Protein AF-A0A0S7EJQ5-F1 (afdb_monomer_lite)

Radius of gyration: 26.75 Å; chains: 1; bounding box: 51×33×80 Å

pLDDT: mean 82.76, std 12.91, range [51.41, 96.94]

Sequence (185 aa):
MVLEPPRHGQLTRLHGERALGRFKLEELSREQIQYVHDGSAATEDGAVLQVNDGHSYRNVLLQVRIVQKPQDSPHLVSLPMTWVKEGGSVRLDKKYLQTDVKGVGSDDIVYTILASEGQPKYGEVVLVSMPADSPPEGWHPSLIDDQRFTPTASFTQQDVNDGTVWYRHFGSSYDSDSFRFQVRA

Secondary structure (DSSP, 8-state):
-EEE--SSEEEEETT--S--S---HHHHHTT-EEEEE-S-S-SEEEEEEEEE-SS-EEEEEEEEE-----TTS-EE---------TT-EEE--TTT--EE-TT--TTT-EEEE-TTT---SSEEEEEEPPPSS-PPTT----TT-GGGEEE-SEEEHHHHHHT-EEEEE---S-S-----EEEE-

Structure (mmCIF, N/CA/C/O backbone):
data_AF-A0A0S7EJQ5-F1
#
_entry.id   AF-A0A0S7EJQ5-F1
#
loop_
_atom_site.group_PDB
_atom_site.id
_atom_site.type_symbol
_atom_site.label_atom_id
_atom_site.label_alt_id
_atom_site.label_comp_id
_atom_site.label_asym_id
_atom_site.label_entity_id
_atom_site.label_seq_id
_atom_site.pdbx_PDB_ins_code
_atom_site.Cartn_x
_atom_site.Cartn_y
_atom_site.Cartn_z
_atom_site.occupancy
_atom_site.B_iso_or_equiv
_atom_site.auth_seq_id
_atom_site.auth_comp_id
_atom_site.auth_asym_id
_atom_site.auth_atom_id
_atom_site.pdbx_PDB_model_num
ATOM 1 N N . MET A 1 1 ? -14.905 0.903 35.858 1.00 93.06 1 MET A N 1
ATOM 2 C CA . MET A 1 1 ? -15.134 -0.517 35.499 1.00 93.06 1 MET A CA 1
ATOM 3 C C . MET A 1 1 ? -15.853 -0.573 34.167 1.00 93.06 1 MET A C 1
ATOM 5 O O . MET A 1 1 ? -16.510 0.401 33.826 1.00 93.06 1 MET A O 1
ATOM 9 N N . VAL A 1 2 ? -15.721 -1.667 33.430 1.00 95.19 2 VAL A N 1
ATOM 10 C CA . VAL A 1 2 ? -16.460 -1.910 32.188 1.00 95.19 2 VAL A CA 1
ATOM 11 C C . VAL A 1 2 ? -17.794 -2.553 32.565 1.00 95.19 2 VAL A C 1
ATOM 13 O O . VAL A 1 2 ? -17.791 -3.611 33.192 1.00 95.19 2 VAL A O 1
ATOM 16 N N . LEU A 1 3 ? -18.907 -1.883 32.265 1.00 95.69 3 LEU A N 1
ATOM 17 C CA . LEU A 1 3 ? -20.261 -2.414 32.465 1.00 95.69 3 LEU A CA 1
ATOM 18 C C . LEU A 1 3 ? -20.696 -3.247 31.262 1.00 95.69 3 LEU A C 1
ATOM 20 O O . LEU A 1 3 ? -21.162 -4.369 31.423 1.00 95.69 3 LEU A O 1
ATOM 24 N N . GLU A 1 4 ? -20.489 -2.697 30.067 1.00 96.50 4 GLU A N 1
ATOM 25 C CA . GLU A 1 4 ? -20.760 -3.365 28.799 1.00 96.50 4 GLU A CA 1
ATOM 26 C C . GLU A 1 4 ? -19.453 -3.396 28.001 1.00 96.50 4 GLU A C 1
ATOM 28 O O . GLU A 1 4 ? -18.891 -2.327 27.730 1.00 96.50 4 GLU A O 1
ATOM 33 N N . PRO A 1 5 ? -18.910 -4.589 27.699 1.00 95.69 5 PRO A N 1
ATOM 34 C CA . PRO A 1 5 ? -17.692 -4.707 26.910 1.00 95.69 5 PRO A CA 1
ATOM 35 C C . PRO A 1 5 ? -17.945 -4.343 25.437 1.00 95.69 5 PRO A C 1
ATOM 37 O O . PRO A 1 5 ? -19.092 -4.398 24.989 1.00 95.69 5 PRO A O 1
ATOM 40 N N . PRO A 1 6 ? -16.882 -4.019 24.676 1.00 96.38 6 PRO A N 1
ATOM 41 C CA . PRO A 1 6 ? -16.988 -3.870 23.230 1.00 96.38 6 PRO A CA 1
ATOM 42 C C . PRO A 1 6 ? -17.524 -5.136 22.552 1.00 96.38 6 PRO A C 1
ATOM 44 O O . PRO A 1 6 ? -17.310 -6.249 23.038 1.00 96.38 6 PRO A O 1
ATOM 47 N N . ARG A 1 7 ? -18.232 -4.963 21.431 1.00 96.12 7 ARG A N 1
ATOM 48 C CA . ARG A 1 7 ? -18.828 -6.067 20.657 1.00 96.12 7 ARG A CA 1
ATOM 49 C C . ARG A 1 7 ? -17.865 -6.647 19.630 1.00 96.12 7 ARG A C 1
ATOM 51 O O . ARG A 1 7 ? -17.999 -7.819 19.297 1.00 96.12 7 ARG A O 1
ATOM 58 N N . HIS A 1 8 ? -16.937 -5.830 19.140 1.00 94.88 8 HIS A N 1
ATOM 59 C CA . HIS A 1 8 ? -15.998 -6.155 18.066 1.00 94.88 8 HIS A CA 1
ATOM 60 C C . HIS A 1 8 ? -14.543 -6.079 18.545 1.00 94.88 8 HIS A C 1
ATOM 62 O O . HIS A 1 8 ? -13.620 -5.787 17.787 1.00 94.88 8 HIS A O 1
ATOM 68 N N . GLY A 1 9 ? -14.312 -6.291 19.839 1.00 93.69 9 GLY A N 1
ATOM 69 C CA . GLY A 1 9 ? -12.983 -6.219 20.419 1.00 93.69 9 GLY A CA 1
ATOM 70 C C . GLY A 1 9 ? -12.993 -6.313 21.934 1.00 93.69 9 GLY A C 1
ATOM 71 O O . GLY A 1 9 ? -13.998 -6.630 22.569 1.00 93.69 9 GLY A O 1
ATOM 72 N N . GLN A 1 10 ? -11.847 -6.020 22.532 1.00 95.25 10 GLN A N 1
ATOM 73 C CA . GLN A 1 10 ? -11.668 -6.071 23.976 1.00 95.25 10 GLN A CA 1
ATOM 74 C C . GLN A 1 10 ? -10.694 -5.002 24.460 1.00 95.25 10 GLN A C 1
ATOM 76 O O . GLN A 1 10 ? -9.734 -4.650 23.780 1.00 95.25 10 GLN A O 1
ATOM 81 N N . LEU A 1 11 ? -10.922 -4.513 25.678 1.00 95.12 11 LEU A N 1
ATOM 82 C CA . LEU A 1 11 ? -9.929 -3.721 26.396 1.00 95.12 11 LEU A CA 1
ATOM 83 C C . LEU A 1 11 ? -8.948 -4.667 27.086 1.00 95.12 11 LEU A C 1
ATOM 85 O O . LEU A 1 11 ? -9.377 -5.595 27.775 1.00 95.12 11 LEU A O 1
ATOM 89 N N . THR A 1 12 ? -7.651 -4.423 26.948 1.00 95.56 12 THR A N 1
ATOM 90 C CA . THR A 1 12 ? -6.595 -5.171 27.640 1.00 95.56 12 THR A CA 1
ATOM 91 C C . THR A 1 12 ? -5.572 -4.221 28.250 1.00 95.56 12 THR A C 1
ATOM 93 O O . THR A 1 12 ? -5.533 -3.032 27.937 1.00 95.56 12 THR A O 1
ATOM 96 N N . ARG A 1 13 ? -4.737 -4.732 29.160 1.00 93.50 13 ARG A N 1
ATOM 97 C CA . ARG A 1 13 ? -3.505 -4.022 29.527 1.00 93.50 13 ARG A CA 1
ATOM 98 C C . ARG A 1 13 ? -2.484 -4.180 28.407 1.00 93.50 13 ARG A C 1
ATOM 100 O O . ARG A 1 13 ? -2.503 -5.201 27.720 1.00 93.50 13 ARG A O 1
ATOM 107 N N . LEU A 1 14 ? -1.559 -3.231 28.278 1.00 86.12 14 LEU A N 1
ATOM 108 C CA . LEU A 1 14 ? -0.386 -3.396 27.420 1.00 86.12 14 LEU A CA 1
ATOM 109 C C . LEU A 1 14 ? 0.282 -4.747 27.736 1.00 86.12 14 LEU A C 1
ATOM 111 O O . LEU A 1 14 ? 0.596 -5.016 28.896 1.00 86.12 14 LEU A O 1
ATOM 115 N N . HIS A 1 15 ? 0.516 -5.574 26.712 1.00 80.88 15 HIS A N 1
ATOM 116 C CA . HIS A 1 15 ? 1.114 -6.923 26.811 1.00 80.88 15 HIS A CA 1
ATOM 117 C C . HIS A 1 15 ? 0.250 -7.976 27.531 1.00 80.88 15 HIS A C 1
ATOM 119 O O . HIS A 1 15 ? 0.716 -9.078 27.816 1.00 80.88 15 HIS A O 1
ATOM 125 N N . GLY A 1 16 ? -1.008 -7.658 27.838 1.00 81.94 16 GLY A N 1
ATOM 126 C CA . GLY A 1 16 ? -1.980 -8.606 28.366 1.00 81.94 16 GLY A CA 1
ATOM 127 C C . GLY A 1 16 ? -2.943 -9.075 27.281 1.00 81.94 16 GLY A C 1
ATOM 128 O O . GLY A 1 16 ? -3.482 -8.265 26.532 1.00 81.94 16 GLY A O 1
ATOM 129 N N . GLU A 1 17 ? -3.230 -10.373 27.250 1.00 81.69 17 GLU A N 1
ATOM 130 C CA . GLU A 1 17 ? -4.220 -10.948 26.323 1.00 81.69 17 GLU A CA 1
ATOM 131 C C . GLU A 1 17 ? -5.620 -11.066 26.939 1.00 81.69 17 GLU A C 1
ATOM 133 O O . GLU A 1 17 ? -6.606 -11.326 26.252 1.00 81.69 17 GLU A O 1
ATOM 138 N N . ARG A 1 18 ? -5.735 -10.858 28.256 1.00 90.50 18 ARG A N 1
ATOM 139 C CA . ARG A 1 18 ? -6.999 -11.026 28.973 1.00 90.50 18 ARG A CA 1
ATOM 140 C C . ARG A 1 18 ? -7.834 -9.751 28.954 1.00 90.50 18 ARG A C 1
ATOM 142 O O . ARG A 1 18 ? -7.341 -8.679 29.312 1.00 90.50 18 ARG A O 1
ATOM 149 N N . ALA A 1 19 ? -9.121 -9.916 28.655 1.00 92.88 19 ALA A N 1
ATOM 150 C CA . ALA A 1 19 ? -10.116 -8.859 28.751 1.00 92.88 19 ALA A CA 1
ATOM 151 C C . ALA A 1 19 ? -10.117 -8.196 30.140 1.00 92.88 19 ALA A C 1
ATOM 153 O O . ALA A 1 19 ? -10.077 -8.851 31.192 1.00 92.88 19 ALA A O 1
ATOM 154 N N . LEU A 1 20 ? -10.157 -6.869 30.130 1.00 92.88 20 LEU A N 1
ATOM 155 C CA . LEU A 1 20 ? -10.009 -6.018 31.297 1.00 92.88 20 LEU A CA 1
ATOM 156 C C . LEU A 1 20 ? -11.362 -5.442 31.724 1.00 92.88 20 LEU A C 1
ATOM 158 O O . LEU A 1 20 ? -11.874 -4.512 31.114 1.00 92.88 20 LEU A O 1
ATOM 162 N N . GLY A 1 21 ? -11.926 -5.951 32.822 1.00 93.12 21 GLY A N 1
ATOM 163 C CA . GLY A 1 21 ? -13.194 -5.446 33.375 1.00 93.12 21 GLY A CA 1
ATOM 164 C C . GLY A 1 21 ? -13.051 -4.260 34.342 1.00 93.12 21 GLY A C 1
ATOM 165 O O . GLY A 1 21 ? -14.016 -3.550 34.629 1.00 93.12 21 GLY A O 1
ATOM 166 N N . ARG A 1 22 ? -11.855 -4.015 34.888 1.00 93.62 22 ARG A N 1
ATOM 167 C CA . ARG A 1 22 ? -11.607 -2.943 35.864 1.00 93.62 22 ARG A CA 1
ATOM 168 C C . ARG A 1 22 ? -10.176 -2.435 35.753 1.00 93.62 22 ARG A C 1
ATOM 170 O O . ARG A 1 22 ? -9.245 -3.229 35.703 1.00 93.62 22 ARG A O 1
ATOM 177 N N . PHE A 1 23 ? -10.037 -1.119 35.788 1.00 93.31 23 PHE A N 1
ATOM 178 C CA . PHE A 1 23 ? -8.774 -0.394 35.781 1.00 93.31 23 PHE A CA 1
ATOM 179 C C . PHE A 1 23 ? -8.950 0.922 36.539 1.00 93.31 23 PHE A C 1
ATOM 181 O O . PHE A 1 23 ? -10.088 1.345 36.796 1.00 93.31 23 PHE A O 1
ATOM 188 N N . LYS A 1 24 ? -7.836 1.549 36.905 1.00 92.50 24 LYS A N 1
ATOM 189 C CA . LYS A 1 24 ? -7.811 2.877 37.518 1.00 92.50 24 LYS A CA 1
ATOM 190 C C . LYS A 1 24 ? -7.535 3.976 36.493 1.00 92.50 24 LYS A C 1
ATOM 192 O O . LYS A 1 24 ? -7.025 3.712 35.405 1.00 92.50 24 LYS A O 1
ATOM 197 N N . LEU A 1 25 ? -7.838 5.221 36.863 1.00 90.88 25 LEU A N 1
ATOM 198 C CA . LEU A 1 25 ? -7.560 6.380 36.015 1.00 90.88 25 LEU A CA 1
ATOM 199 C C . LEU A 1 25 ? -6.055 6.547 35.758 1.00 90.88 25 LEU A C 1
ATOM 201 O O . LEU A 1 25 ? -5.679 6.976 34.673 1.00 90.88 25 LEU A O 1
ATOM 205 N N . GLU A 1 26 ? -5.194 6.144 36.699 1.00 93.75 26 GLU A N 1
ATOM 206 C CA . GLU A 1 26 ? -3.740 6.219 36.518 1.00 93.75 26 GLU A CA 1
ATOM 207 C C . GLU A 1 26 ? -3.217 5.233 35.461 1.00 93.75 26 GLU A C 1
ATOM 209 O O . GLU A 1 26 ? -2.225 5.520 34.801 1.00 93.75 26 GLU A O 1
ATOM 214 N N . GLU A 1 27 ? -3.874 4.078 35.282 1.00 92.56 27 GLU A N 1
ATOM 215 C CA . GLU A 1 27 ? -3.526 3.126 34.215 1.00 92.56 27 GLU A CA 1
ATOM 216 C C . GLU A 1 27 ? -3.892 3.709 32.841 1.00 92.56 27 GLU A C 1
ATOM 218 O O . GLU A 1 27 ? -3.119 3.580 31.896 1.00 92.56 27 GLU A O 1
ATOM 223 N N . LEU A 1 28 ? -5.038 4.397 32.736 1.00 88.44 28 LEU A N 1
ATOM 224 C CA . LEU A 1 28 ? -5.419 5.117 31.516 1.00 88.44 28 LEU A CA 1
ATOM 225 C C . LEU A 1 28 ? -4.477 6.290 31.222 1.00 88.44 28 LEU A C 1
ATOM 227 O O . LEU A 1 28 ? -4.045 6.442 30.085 1.00 88.44 28 LEU A O 1
ATOM 231 N N . SER A 1 29 ? -4.145 7.111 32.227 1.00 90.44 29 SER A N 1
ATOM 232 C CA . SER A 1 29 ? -3.304 8.303 32.032 1.00 90.44 29 SER A CA 1
ATOM 233 C C . SER A 1 29 ? -1.849 7.974 31.705 1.00 90.44 29 SER A C 1
ATOM 235 O O . SER A 1 29 ? -1.147 8.800 31.130 1.00 90.44 29 SER A O 1
ATOM 237 N N . ARG A 1 30 ? -1.400 6.766 32.055 1.00 94.88 30 ARG A N 1
ATOM 238 C CA . ARG A 1 30 ? -0.095 6.209 31.677 1.00 94.88 30 ARG A CA 1
ATOM 239 C C . ARG A 1 30 ? -0.154 5.353 30.411 1.00 94.88 30 ARG A C 1
ATOM 241 O O . ARG A 1 30 ? 0.791 4.612 30.158 1.00 94.88 30 ARG A O 1
ATOM 248 N N . GLU A 1 31 ? -1.262 5.407 29.671 1.00 92.69 31 GLU A N 1
ATOM 249 C CA . GLU A 1 31 ? -1.461 4.686 28.406 1.00 92.69 31 GLU A CA 1
ATOM 250 C C . GLU A 1 31 ? -1.289 3.161 28.537 1.00 92.69 31 GLU A C 1
ATOM 252 O O . GLU A 1 31 ? -0.932 2.468 27.592 1.00 92.69 31 GLU A O 1
ATOM 257 N N . GLN A 1 32 ? -1.562 2.596 29.717 1.00 93.62 32 GLN A N 1
ATOM 258 C CA . GLN A 1 32 ? -1.356 1.171 30.000 1.00 93.62 32 GLN A CA 1
ATOM 259 C C . GLN A 1 32 ? -2.526 0.285 29.563 1.00 93.62 32 GLN A C 1
ATOM 261 O O . GLN A 1 32 ? -2.470 -0.934 29.747 1.00 93.62 32 GLN A O 1
ATOM 266 N N . ILE A 1 33 ? -3.587 0.881 29.022 1.00 93.19 33 ILE A N 1
ATOM 267 C CA . ILE A 1 33 ? -4.785 0.198 28.540 1.00 93.19 33 ILE A CA 1
ATOM 268 C C . ILE A 1 33 ? -4.870 0.376 27.028 1.00 93.19 33 ILE A C 1
ATOM 270 O O . ILE A 1 33 ? -4.735 1.489 26.529 1.00 93.19 33 ILE A O 1
ATOM 274 N N . GLN A 1 34 ? -5.150 -0.707 26.315 1.00 93.38 34 GLN A N 1
ATOM 275 C CA . GLN A 1 34 ? -5.339 -0.709 24.869 1.00 93.38 34 GLN A CA 1
ATOM 276 C C . GLN A 1 34 ? -6.683 -1.338 24.503 1.00 93.38 34 GLN A C 1
ATOM 278 O O . GLN A 1 34 ? -7.204 -2.194 25.219 1.00 93.38 34 GLN A O 1
ATOM 283 N N . TYR A 1 35 ? -7.226 -0.925 23.363 1.00 92.44 35 TYR A N 1
ATOM 284 C CA . TYR A 1 35 ? -8.301 -1.636 22.684 1.00 92.44 35 TYR A CA 1
ATOM 285 C C . TYR A 1 35 ? -7.693 -2.556 21.623 1.00 92.44 35 TYR A C 1
ATOM 287 O O . TYR A 1 35 ? -6.826 -2.134 20.859 1.00 92.44 35 TYR A O 1
ATOM 295 N N . VAL A 1 36 ? -8.152 -3.803 21.579 1.00 93.12 36 VAL A N 1
ATOM 296 C CA . VAL A 1 36 ? -7.776 -4.794 20.568 1.00 93.12 36 VAL A CA 1
ATOM 297 C C . VAL A 1 36 ? -9.028 -5.165 19.790 1.00 93.12 36 VAL A C 1
ATOM 299 O O . VAL A 1 36 ? -9.965 -5.717 20.364 1.00 93.12 36 VAL A O 1
ATOM 302 N N . HIS A 1 37 ? -9.036 -4.839 18.500 1.00 91.94 37 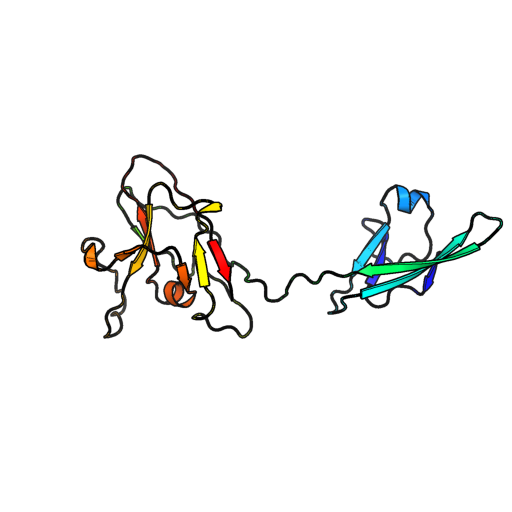HIS A N 1
ATOM 303 C CA . HIS A 1 37 ? -10.106 -5.207 17.580 1.00 91.94 37 HIS A CA 1
ATOM 304 C C . HIS A 1 37 ? -10.042 -6.706 17.253 1.00 91.94 37 HIS A C 1
ATOM 306 O O . HIS A 1 37 ? -8.954 -7.276 17.173 1.00 91.94 37 HIS A O 1
ATOM 312 N N . ASP A 1 38 ? -11.194 -7.336 17.044 1.00 90.50 38 ASP A N 1
ATOM 313 C CA . ASP A 1 38 ? -11.301 -8.768 16.732 1.00 90.50 38 ASP A CA 1
ATOM 314 C C . ASP A 1 38 ? -11.022 -9.116 15.256 1.00 90.50 38 ASP A C 1
ATOM 316 O O . ASP A 1 38 ? -10.962 -10.292 14.899 1.00 90.50 38 ASP A O 1
ATOM 320 N N . GLY A 1 39 ? -10.833 -8.104 14.404 1.00 86.19 39 GLY A N 1
ATOM 321 C CA . GLY A 1 39 ? -10.587 -8.265 12.969 1.00 86.19 39 GLY A CA 1
ATOM 322 C C . GLY A 1 39 ? -11.857 -8.405 12.126 1.00 86.19 39 GLY A C 1
ATOM 323 O O . GLY A 1 39 ? -11.766 -8.735 10.943 1.00 86.19 39 GLY A O 1
ATOM 324 N N . SER A 1 40 ? -13.037 -8.174 12.705 1.00 88.50 40 SER A N 1
ATOM 325 C CA . SER A 1 40 ? -14.292 -8.109 11.955 1.00 88.50 40 SER A CA 1
ATOM 326 C C . SER A 1 40 ? -14.358 -6.882 11.030 1.00 88.50 40 SER A C 1
ATOM 328 O O . SER A 1 40 ? -13.566 -5.949 11.110 1.00 88.50 40 SER A O 1
ATOM 330 N N . ALA A 1 41 ? -15.337 -6.854 10.123 1.00 85.88 41 ALA A N 1
ATOM 331 C CA . ALA A 1 41 ? -15.533 -5.731 9.199 1.00 85.88 41 ALA A CA 1
ATOM 332 C C . ALA A 1 41 ? -16.215 -4.504 9.847 1.00 85.88 41 ALA A C 1
ATOM 334 O O . ALA A 1 41 ? -16.654 -3.595 9.141 1.00 85.88 41 ALA A O 1
ATOM 335 N N . ALA A 1 42 ? -16.364 -4.478 11.176 1.00 88.69 42 ALA A N 1
ATOM 336 C CA . ALA A 1 42 ? -17.023 -3.379 11.868 1.00 88.69 42 ALA A CA 1
ATOM 337 C C . ALA A 1 42 ? -16.215 -2.080 11.724 1.00 88.69 42 ALA A C 1
ATOM 339 O O . ALA A 1 42 ? -14.991 -2.066 11.851 1.00 88.69 42 ALA A O 1
ATOM 340 N N . THR A 1 43 ? -16.907 -0.975 11.456 1.00 89.94 43 THR A N 1
ATOM 341 C CA . THR A 1 43 ? -16.307 0.369 11.366 1.00 89.94 43 THR A CA 1
ATOM 342 C C . THR A 1 43 ? -16.463 1.160 12.662 1.00 89.94 43 THR A C 1
ATOM 344 O O . THR A 1 43 ? -15.834 2.201 12.846 1.00 89.94 43 THR A O 1
ATOM 347 N N . GLU A 1 44 ? -17.307 0.674 13.568 1.00 93.94 44 GLU A N 1
ATOM 348 C CA . GLU A 1 44 ? -17.575 1.271 14.868 1.00 93.94 44 GLU A CA 1
ATOM 349 C C . GLU A 1 44 ? -17.736 0.177 15.922 1.00 93.94 44 GLU A C 1
ATOM 351 O O . GLU A 1 44 ? -18.269 -0.901 15.654 1.00 93.94 44 GLU A O 1
ATOM 356 N N . ASP A 1 45 ? -17.286 0.479 17.133 1.00 96.44 45 ASP A N 1
ATOM 357 C CA . ASP A 1 45 ? -17.473 -0.344 18.321 1.00 96.44 45 ASP A CA 1
ATOM 358 C C . ASP A 1 45 ? -17.591 0.570 19.550 1.00 96.44 45 ASP A C 1
ATOM 360 O O . ASP A 1 45 ? -17.370 1.786 19.473 1.00 96.44 45 ASP A O 1
ATOM 364 N N . GLY A 1 46 ? -17.946 0.024 20.708 1.00 95.31 46 GLY A N 1
ATOM 365 C CA . GLY A 1 46 ? -18.002 0.831 21.917 1.00 95.31 46 GLY A CA 1
ATOM 366 C C . GLY A 1 46 ? -18.211 0.050 23.197 1.00 95.31 46 GLY A C 1
ATOM 367 O O . GLY A 1 46 ? -18.720 -1.063 23.189 1.00 95.31 46 GLY A O 1
ATOM 368 N N . ALA A 1 47 ? -17.823 0.662 24.310 1.00 96.19 47 ALA A N 1
ATOM 369 C CA . ALA A 1 47 ? -17.971 0.096 25.646 1.00 96.19 47 ALA A CA 1
ATOM 370 C C . ALA A 1 47 ? -18.621 1.101 26.595 1.00 96.19 47 ALA A C 1
ATOM 372 O O . ALA A 1 47 ? -18.355 2.304 26.520 1.00 96.19 47 ALA A O 1
ATOM 373 N N . VAL A 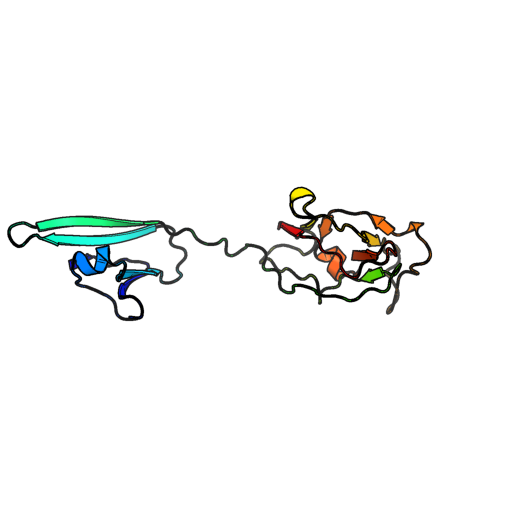1 48 ? -19.416 0.610 27.546 1.00 96.94 48 VAL A N 1
ATOM 374 C CA . VAL A 1 48 ? -19.953 1.443 28.629 1.00 96.94 48 VAL A CA 1
ATOM 375 C C . VAL A 1 48 ? -19.043 1.322 29.841 1.00 96.94 48 VAL A C 1
ATOM 377 O O . VAL A 1 48 ? -18.891 0.252 30.435 1.00 96.94 48 VAL A O 1
ATOM 380 N N . LEU A 1 49 ? -18.441 2.440 30.233 1.00 95.19 49 LEU A N 1
ATOM 381 C CA . LEU A 1 49 ? -17.572 2.546 31.395 1.00 95.19 49 LEU A CA 1
ATOM 382 C C . LEU A 1 49 ? -18.330 3.188 32.550 1.00 95.19 49 LEU A C 1
ATOM 384 O O . LEU A 1 49 ? -18.941 4.236 32.385 1.00 95.19 49 LEU A O 1
ATOM 388 N N . GLN A 1 50 ? -18.231 2.619 33.745 1.00 95.56 50 GLN A N 1
ATOM 389 C CA . GLN A 1 50 ? -18.630 3.299 34.972 1.00 95.56 50 GLN A CA 1
ATOM 390 C C . GLN A 1 50 ? -17.402 3.859 35.682 1.00 95.56 50 GLN A C 1
ATOM 392 O O . GLN A 1 50 ? -16.512 3.108 36.108 1.00 95.56 50 GLN A O 1
ATOM 397 N N . VAL A 1 51 ? -17.379 5.177 35.832 1.00 94.19 51 VAL A N 1
ATOM 398 C CA . VAL A 1 51 ? -16.358 5.931 36.560 1.00 94.19 51 VAL A CA 1
ATOM 399 C C . VAL A 1 51 ? -16.942 6.336 37.908 1.00 94.19 51 VAL A C 1
ATOM 401 O O . VAL A 1 51 ? -18.103 6.726 37.978 1.00 94.19 51 VAL A O 1
ATOM 404 N N . ASN A 1 52 ? -16.163 6.217 38.978 1.00 92.94 52 ASN A N 1
ATOM 405 C CA . ASN A 1 52 ? -16.553 6.668 40.311 1.00 92.94 52 ASN A CA 1
ATOM 406 C C . ASN A 1 52 ? -15.361 7.321 41.014 1.00 92.94 52 ASN A C 1
ATOM 408 O O . ASN A 1 52 ? -14.217 6.956 40.745 1.00 92.94 52 ASN A O 1
ATOM 412 N N . ASP A 1 53 ? -15.648 8.259 41.909 1.00 90.88 53 ASP A N 1
ATOM 413 C CA . ASP A 1 53 ? -14.677 8.988 42.742 1.00 90.88 53 ASP A CA 1
ATOM 414 C C . ASP A 1 53 ? -14.732 8.551 44.223 1.00 90.88 53 ASP A C 1
ATOM 416 O O . ASP A 1 53 ? -14.232 9.235 45.115 1.00 90.88 53 ASP A O 1
ATOM 420 N N . GLY A 1 54 ? -15.386 7.418 44.495 1.00 89.81 54 GLY A N 1
ATOM 421 C CA . GLY A 1 54 ? -15.667 6.921 45.843 1.00 89.81 54 GLY A CA 1
ATOM 422 C C . GLY A 1 54 ? -16.929 7.494 46.500 1.00 89.81 54 GLY A C 1
ATOM 423 O O . GLY A 1 54 ? -17.389 6.913 47.479 1.00 89.81 54 GLY A O 1
ATOM 424 N N . HIS A 1 55 ? -17.527 8.562 45.960 1.00 93.38 55 HIS A N 1
ATOM 425 C CA . HIS A 1 55 ? -18.741 9.193 46.503 1.00 93.38 55 HIS A CA 1
ATOM 426 C C . HIS A 1 55 ? -19.912 9.153 45.517 1.00 93.38 55 HIS A C 1
ATOM 428 O O . HIS A 1 55 ? -21.067 8.999 45.911 1.00 93.38 55 HIS A O 1
ATOM 434 N N . SER A 1 56 ? -19.619 9.272 44.226 1.00 94.44 56 SER A N 1
ATOM 435 C CA . SER A 1 56 ? -20.581 9.268 43.132 1.00 94.44 56 SER A CA 1
ATOM 436 C C . SER A 1 56 ? -20.073 8.417 41.971 1.00 94.44 56 SER A C 1
ATOM 438 O O . SER A 1 56 ? -18.882 8.112 41.874 1.00 94.44 56 SER A O 1
ATOM 440 N N . TYR A 1 57 ? -20.980 8.010 41.081 1.00 94.62 57 TYR A N 1
ATOM 441 C CA . TYR A 1 57 ? -20.619 7.324 39.845 1.00 94.62 57 TYR A CA 1
ATOM 442 C C . TYR A 1 57 ? -21.317 7.939 38.634 1.00 94.62 57 TYR A C 1
ATOM 444 O O . TYR A 1 57 ? -22.406 8.506 38.738 1.00 94.62 57 TYR A O 1
ATOM 452 N N . ARG A 1 58 ? -20.685 7.804 37.467 1.00 95.88 58 ARG A N 1
ATOM 453 C CA . ARG A 1 58 ? -21.249 8.151 36.160 1.00 95.88 58 ARG A CA 1
ATOM 454 C C . ARG A 1 58 ? -20.911 7.079 35.136 1.00 95.88 58 ARG A C 1
ATOM 456 O O . ARG A 1 58 ? -19.811 6.527 35.150 1.00 95.88 58 ARG A O 1
ATOM 463 N N . ASN A 1 59 ? -21.851 6.834 34.230 1.00 95.81 59 ASN A N 1
ATOM 464 C CA . ASN A 1 59 ? -21.634 5.980 33.072 1.00 95.81 59 ASN A CA 1
ATOM 465 C C . ASN A 1 59 ? -21.183 6.846 31.889 1.00 95.81 59 ASN A C 1
ATOM 467 O O . ASN A 1 59 ? -21.746 7.913 31.650 1.00 95.81 59 ASN A O 1
ATOM 471 N N . VAL A 1 60 ? -20.164 6.387 31.171 1.00 93.81 60 VAL A N 1
ATOM 472 C CA . VAL A 1 60 ? -19.548 7.059 30.027 1.00 93.81 60 VAL A CA 1
ATOM 473 C C . VAL A 1 60 ? -19.489 6.065 28.876 1.00 93.81 60 VAL A C 1
ATOM 475 O O . VAL A 1 60 ? -19.029 4.939 29.056 1.00 93.81 60 VAL A O 1
ATOM 478 N N . LEU A 1 61 ? -19.943 6.483 27.697 1.00 93.06 61 LEU A N 1
ATOM 479 C CA . LEU A 1 61 ? -19.802 5.698 26.478 1.00 93.06 61 LEU A CA 1
ATOM 480 C C . LEU A 1 61 ? -18.426 5.968 25.861 1.00 93.06 61 LEU A C 1
ATOM 482 O O . LEU A 1 61 ? -18.126 7.097 25.474 1.00 93.06 61 LEU A O 1
ATOM 486 N N . LEU A 1 62 ? -17.603 4.929 25.759 1.00 92.56 62 LEU A N 1
ATOM 487 C CA . LEU A 1 62 ? -16.391 4.935 24.951 1.00 92.56 62 LEU A CA 1
ATOM 488 C C . LEU A 1 62 ? -16.769 4.522 23.530 1.00 92.56 62 LEU A C 1
ATOM 490 O O . LEU A 1 62 ? -17.152 3.375 23.317 1.00 92.56 62 LEU A O 1
ATOM 494 N N . GLN A 1 63 ? -16.651 5.441 22.575 1.00 94.00 63 GLN A N 1
ATOM 495 C CA . GLN A 1 63 ? -16.822 5.140 21.154 1.00 94.00 63 GLN A CA 1
ATOM 496 C C . GLN A 1 63 ? -15.464 4.863 20.513 1.00 94.00 63 GLN A C 1
ATOM 498 O O . GLN A 1 63 ? -14.533 5.658 20.649 1.00 94.00 63 GLN A O 1
ATOM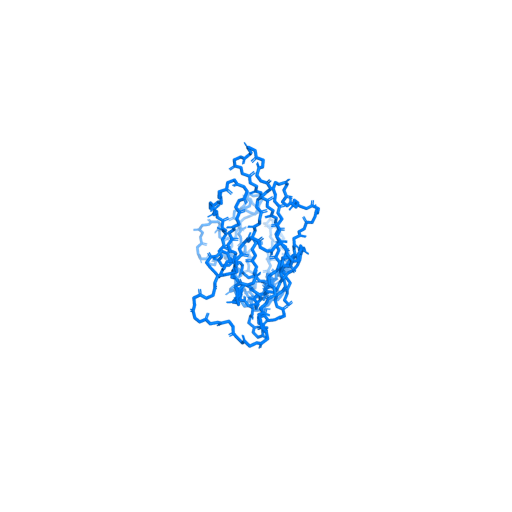 503 N N . VAL A 1 64 ? -15.370 3.754 19.787 1.00 91.88 64 VAL A N 1
ATOM 504 C CA . VAL A 1 64 ? -14.188 3.363 19.022 1.00 91.88 64 VAL A CA 1
ATOM 505 C C . VAL A 1 64 ? -14.543 3.441 17.544 1.00 91.88 64 VAL A C 1
ATOM 507 O O . VAL A 1 64 ? -15.420 2.724 17.069 1.00 91.88 64 VAL A O 1
ATOM 510 N N . ARG A 1 65 ? -13.863 4.322 16.808 1.00 89.94 65 ARG A N 1
ATOM 511 C CA . ARG A 1 65 ? -13.955 4.369 15.345 1.00 89.94 65 ARG A CA 1
ATOM 512 C C . ARG A 1 65 ? -12.839 3.529 14.753 1.00 89.94 65 ARG A C 1
ATOM 514 O O . ARG A 1 65 ? -11.666 3.782 15.023 1.00 89.94 65 ARG A O 1
ATOM 521 N N . ILE A 1 66 ? -13.216 2.548 13.948 1.00 86.38 66 ILE A N 1
ATOM 522 C CA . ILE A 1 66 ? -12.294 1.610 13.321 1.00 86.38 66 ILE A CA 1
ATOM 523 C C . ILE A 1 66 ? -12.097 2.064 11.882 1.00 86.38 66 ILE A C 1
ATOM 525 O O . ILE A 1 66 ? -13.001 1.994 11.049 1.00 86.38 66 ILE A O 1
ATOM 529 N N . VAL A 1 67 ? -10.893 2.547 11.592 1.00 79.88 67 VAL A N 1
ATOM 530 C CA . VAL A 1 67 ? -10.475 2.804 10.217 1.00 79.88 67 VAL A CA 1
ATOM 531 C C . VAL A 1 67 ? -9.956 1.488 9.662 1.00 79.88 67 VAL A C 1
ATOM 533 O O . VAL A 1 67 ? -8.829 1.085 9.947 1.00 79.88 67 VAL A O 1
ATOM 536 N N . GLN A 1 68 ? -10.803 0.803 8.897 1.00 67.00 68 GLN A N 1
ATOM 537 C CA . GLN A 1 68 ? -10.389 -0.374 8.146 1.00 67.00 68 GLN A CA 1
ATOM 538 C C . GLN A 1 68 ? -9.291 0.057 7.171 1.00 67.00 68 GLN A C 1
ATOM 540 O O . GLN A 1 68 ? -9.485 0.960 6.352 1.00 67.00 68 GLN A O 1
ATOM 545 N N . LYS A 1 69 ? -8.116 -0.570 7.266 1.00 62.75 69 LYS A N 1
ATOM 546 C CA . LYS A 1 69 ? -7.130 -0.468 6.191 1.00 62.75 69 LYS A CA 1
ATOM 547 C C . LYS A 1 69 ? -7.785 -1.124 4.969 1.00 62.75 69 LYS A C 1
ATOM 549 O O . LYS A 1 69 ? -8.261 -2.246 5.136 1.00 62.75 69 LYS A O 1
ATOM 554 N N . PRO A 1 70 ? -7.872 -0.462 3.798 1.00 56.38 70 PRO A N 1
ATOM 555 C CA . PRO A 1 70 ? -8.527 -1.051 2.637 1.00 56.38 70 PRO A CA 1
ATOM 556 C C . PRO A 1 70 ? -7.926 -2.429 2.389 1.00 56.38 70 PRO A C 1
ATOM 558 O O . PRO A 1 70 ? -6.725 -2.535 2.144 1.00 56.38 70 PRO A O 1
ATOM 561 N N . GLN A 1 71 ? -8.735 -3.479 2.526 1.00 51.41 71 GLN A N 1
ATOM 562 C CA . GLN A 1 71 ? -8.252 -4.843 2.332 1.00 51.41 71 GLN A CA 1
ATOM 563 C C . GLN A 1 71 ? -7.795 -5.068 0.879 1.00 51.41 71 GLN A C 1
ATOM 565 O O . GLN A 1 71 ? -6.975 -5.941 0.627 1.00 51.41 71 GLN A O 1
ATOM 570 N N . ASP A 1 72 ? -8.276 -4.220 -0.034 1.00 54.12 72 ASP A N 1
ATOM 571 C CA . ASP A 1 72 ? -7.947 -4.187 -1.458 1.00 54.12 72 ASP A CA 1
ATOM 572 C C . ASP A 1 72 ? -6.826 -3.188 -1.797 1.00 54.12 72 ASP A C 1
ATOM 574 O O . ASP A 1 72 ? -6.618 -2.854 -2.962 1.00 54.12 72 ASP A O 1
ATOM 578 N N . SER A 1 73 ? -6.094 -2.661 -0.805 1.00 52.31 73 SER A N 1
ATOM 579 C CA . SER A 1 73 ? -4.931 -1.828 -1.121 1.00 52.31 73 SER A CA 1
ATOM 580 C C . SER A 1 73 ? -3.872 -2.691 -1.817 1.00 52.31 73 SER A C 1
ATOM 582 O O . SER A 1 73 ? -3.494 -3.715 -1.244 1.00 52.31 73 SER A O 1
ATOM 584 N N . PRO A 1 74 ? -3.366 -2.296 -2.999 1.00 56.38 74 PRO A N 1
ATOM 585 C CA . PRO A 1 74 ? -2.419 -3.104 -3.750 1.00 56.38 74 PRO A CA 1
ATOM 586 C C . PRO A 1 74 ? -1.205 -3.455 -2.891 1.00 56.38 74 PRO A C 1
ATOM 588 O O . PRO A 1 74 ? -0.462 -2.584 -2.430 1.00 56.38 74 PRO A O 1
ATOM 591 N N . HIS A 1 75 ? -1.011 -4.750 -2.659 1.00 61.12 75 HIS A N 1
ATOM 592 C CA . HIS A 1 75 ? 0.150 -5.252 -1.945 1.00 61.12 75 HIS A CA 1
ATOM 593 C C . HIS A 1 75 ? 1.289 -5.428 -2.950 1.00 61.12 75 HIS A C 1
ATOM 595 O O . HIS A 1 75 ? 1.218 -6.263 -3.849 1.00 61.12 75 HIS A O 1
ATOM 601 N N . LEU A 1 76 ? 2.342 -4.618 -2.821 1.00 58.34 76 LEU A N 1
ATOM 602 C CA . LEU A 1 76 ? 3.569 -4.816 -3.585 1.00 58.34 76 LEU A CA 1
ATOM 603 C C . LEU A 1 76 ? 4.310 -6.035 -3.019 1.00 58.34 76 LEU A C 1
ATOM 605 O O . LEU A 1 76 ? 4.731 -6.028 -1.863 1.00 58.34 76 LEU A O 1
ATOM 609 N N . VAL A 1 77 ? 4.444 -7.083 -3.829 1.00 56.53 77 VAL A N 1
ATOM 610 C CA . VAL A 1 77 ? 4.973 -8.394 -3.419 1.00 56.53 77 VAL A CA 1
ATOM 611 C C . VAL A 1 77 ? 6.511 -8.427 -3.428 1.00 56.53 77 VAL A C 1
ATOM 613 O O . VAL A 1 77 ? 7.106 -9.238 -2.722 1.00 56.53 77 VAL A O 1
ATOM 616 N N . SER A 1 78 ? 7.176 -7.533 -4.172 1.00 56.25 78 SER A N 1
ATOM 617 C CA . SER A 1 78 ? 8.643 -7.456 -4.255 1.00 56.25 78 SER A CA 1
ATOM 618 C C . SER A 1 78 ? 9.140 -6.010 -4.383 1.00 56.25 78 SER A C 1
ATOM 620 O O . SER A 1 78 ? 8.545 -5.206 -5.096 1.00 56.25 78 SER A O 1
ATOM 622 N N . LEU A 1 79 ? 10.231 -5.679 -3.682 1.00 53.88 79 LEU A N 1
ATOM 623 C CA . LEU A 1 79 ? 10.963 -4.410 -3.789 1.00 53.88 79 LEU A CA 1
ATOM 624 C C . LEU A 1 79 ? 12.329 -4.699 -4.429 1.00 53.88 79 LEU A C 1
ATOM 626 O O . LEU A 1 79 ? 13.156 -5.358 -3.791 1.00 53.88 79 LEU A O 1
ATOM 630 N N . PRO A 1 80 ? 12.608 -4.248 -5.661 1.00 62.44 80 PRO A N 1
ATOM 631 C CA . PRO A 1 80 ? 13.794 -4.701 -6.361 1.00 62.44 80 PRO A CA 1
ATOM 632 C C . PRO A 1 80 ? 15.009 -3.818 -6.085 1.00 62.44 80 PRO A C 1
ATOM 634 O O . PRO A 1 80 ? 15.001 -2.617 -6.336 1.00 62.44 80 PRO A O 1
ATOM 637 N N . MET A 1 81 ? 16.104 -4.455 -5.675 1.00 61.72 81 MET A N 1
ATOM 638 C CA . MET A 1 81 ? 17.445 -4.008 -6.037 1.00 61.72 81 MET A CA 1
ATOM 639 C C . MET A 1 81 ? 17.888 -4.864 -7.227 1.00 61.72 81 MET A C 1
ATOM 641 O O . MET A 1 81 ? 17.888 -6.093 -7.143 1.00 61.72 81 MET A O 1
ATOM 645 N N . THR A 1 82 ? 18.222 -4.232 -8.350 1.00 72.94 82 THR A N 1
ATOM 646 C CA . THR A 1 82 ? 18.736 -4.916 -9.541 1.00 72.94 82 THR A CA 1
ATOM 647 C C . THR A 1 82 ? 19.995 -4.224 -10.044 1.00 72.94 82 THR A C 1
ATOM 649 O O . THR A 1 82 ? 20.165 -3.023 -9.849 1.00 72.94 82 THR A O 1
ATOM 652 N N . TRP A 1 83 ? 20.881 -4.990 -10.675 1.00 77.81 83 TRP A N 1
ATOM 653 C CA . TRP A 1 83 ? 22.125 -4.485 -11.245 1.00 77.81 83 TRP A CA 1
ATOM 654 C C . TRP A 1 83 ? 21.958 -4.304 -12.746 1.00 77.81 83 TRP A C 1
ATOM 656 O O . TRP A 1 83 ? 21.521 -5.212 -13.454 1.00 77.81 83 TRP A O 1
ATOM 666 N N . VAL A 1 84 ? 22.363 -3.143 -13.239 1.00 82.56 84 VAL A N 1
ATOM 667 C CA . VAL A 1 84 ? 22.415 -2.825 -14.662 1.00 82.56 84 VAL A CA 1
ATOM 668 C C . VAL A 1 84 ? 23.812 -2.313 -14.975 1.00 82.56 84 VAL A C 1
ATOM 670 O O . VAL A 1 84 ? 24.411 -1.593 -14.180 1.00 82.56 84 VAL A O 1
ATOM 673 N N . LYS A 1 85 ? 24.368 -2.733 -16.112 1.00 81.06 85 LYS A N 1
ATOM 674 C CA . LYS A 1 85 ? 25.650 -2.193 -16.576 1.00 81.06 85 LYS A CA 1
ATOM 675 C C . LYS A 1 85 ? 25.472 -0.729 -16.974 1.00 81.06 85 LYS A C 1
ATOM 677 O O . LYS A 1 85 ? 24.393 -0.335 -17.411 1.00 81.06 85 LYS A O 1
ATOM 682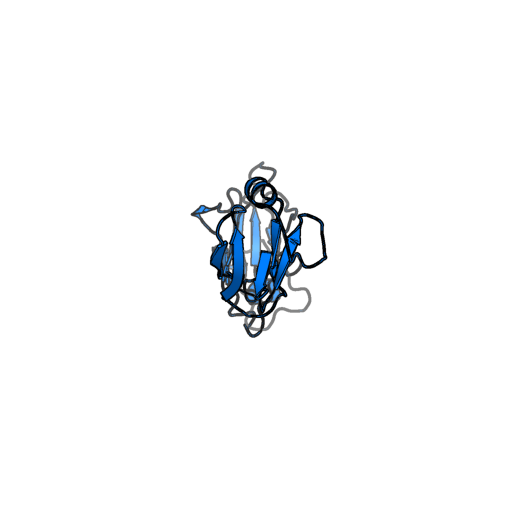 N N . GLU A 1 86 ? 26.535 0.060 -16.885 1.00 83.50 86 GLU A N 1
ATOM 683 C CA . GLU A 1 86 ? 26.541 1.417 -17.432 1.00 83.50 86 GLU A CA 1
ATOM 684 C C . GLU A 1 86 ? 26.144 1.401 -18.920 1.00 83.50 86 GLU A C 1
ATOM 686 O O . GLU A 1 86 ? 26.626 0.563 -19.680 1.00 83.50 86 GLU A O 1
ATOM 691 N N . GLY A 1 87 ? 25.194 2.259 -19.318 1.00 82.25 87 GLY A N 1
ATOM 692 C CA . GLY A 1 87 ? 24.619 2.283 -20.672 1.00 82.25 87 GLY A CA 1
ATOM 693 C C . GLY A 1 87 ? 23.726 1.084 -21.018 1.00 82.25 87 GLY A C 1
ATOM 694 O O . GLY A 1 87 ? 23.233 0.977 -22.137 1.00 82.25 87 GLY A O 1
ATOM 695 N N . GLY A 1 88 ? 23.543 0.149 -20.084 1.00 83.94 88 GLY A N 1
ATOM 696 C CA . GLY A 1 88 ? 22.758 -1.061 -20.273 1.00 83.94 88 GLY A CA 1
ATOM 697 C C . GLY A 1 88 ? 21.277 -0.874 -19.963 1.00 83.94 88 GLY A C 1
ATOM 698 O O . GLY A 1 88 ? 20.825 0.168 -19.490 1.00 83.94 88 GLY A O 1
ATOM 699 N N . SER A 1 89 ? 20.512 -1.937 -20.200 1.00 85.88 89 SER A N 1
ATOM 700 C CA . SER A 1 89 ? 19.103 -2.021 -19.813 1.00 85.88 89 SER A CA 1
ATOM 701 C C . SER A 1 89 ? 18.832 -3.307 -19.042 1.00 85.88 89 SER A C 1
ATOM 703 O O . SER A 1 89 ? 19.502 -4.322 -19.250 1.00 85.88 89 SER A O 1
ATOM 705 N N . VAL A 1 90 ? 17.843 -3.269 -18.155 1.00 85.44 90 VAL A N 1
ATOM 706 C CA . VAL A 1 90 ? 17.398 -4.419 -17.367 1.00 85.44 90 VAL A CA 1
ATOM 707 C C . VAL A 1 90 ? 15.879 -4.521 -17.404 1.00 85.44 90 VAL A C 1
ATOM 709 O O . VAL A 1 90 ? 15.171 -3.523 -17.284 1.00 85.44 90 VAL A O 1
ATOM 712 N N . ARG A 1 91 ? 15.373 -5.740 -17.583 1.00 86.31 91 ARG A N 1
ATOM 713 C CA . ARG A 1 91 ? 13.937 -6.015 -17.584 1.00 86.31 91 ARG A CA 1
ATOM 714 C C . ARG A 1 91 ? 13.383 -5.916 -16.165 1.00 86.31 91 ARG A C 1
ATOM 716 O O . ARG A 1 91 ? 13.926 -6.534 -15.244 1.00 86.31 91 ARG A O 1
ATOM 723 N N . LEU A 1 92 ? 12.278 -5.194 -16.014 1.00 86.50 92 LEU A N 1
ATOM 724 C CA . LEU A 1 92 ? 11.494 -5.142 -14.785 1.00 86.50 92 LEU A CA 1
ATOM 725 C C . LEU A 1 92 ? 10.404 -6.217 -14.872 1.00 86.50 92 LEU A C 1
ATOM 727 O O . LEU A 1 92 ? 9.306 -5.966 -15.351 1.00 86.50 92 LEU A O 1
ATOM 731 N N . ASP A 1 93 ? 10.747 -7.452 -14.502 1.00 82.69 93 ASP A N 1
ATOM 732 C CA . ASP A 1 93 ? 9.833 -8.601 -14.554 1.00 82.69 93 ASP A CA 1
ATOM 733 C C . ASP A 1 93 ? 9.119 -8.854 -13.206 1.00 82.69 93 ASP A C 1
ATOM 735 O O . ASP A 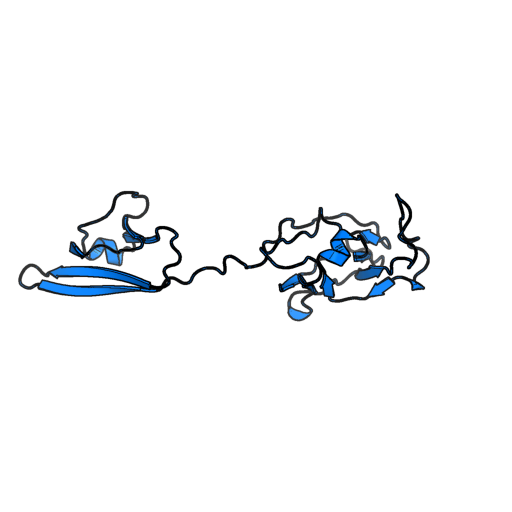1 93 ? 9.349 -8.155 -12.215 1.00 82.69 93 ASP A O 1
ATOM 739 N N . LYS A 1 94 ? 8.266 -9.888 -13.157 1.00 83.31 94 LYS A N 1
ATOM 740 C CA . LYS A 1 94 ? 7.472 -10.272 -11.974 1.00 83.31 94 LYS A CA 1
ATOM 741 C C . LYS A 1 94 ? 8.294 -10.499 -10.699 1.00 83.31 94 LYS A C 1
ATOM 743 O O . LYS A 1 94 ? 7.754 -10.404 -9.601 1.00 83.31 94 LYS A O 1
ATOM 748 N N . LYS A 1 95 ? 9.598 -10.797 -10.803 1.00 77.00 95 LYS A N 1
ATOM 749 C CA . LYS A 1 95 ? 10.458 -10.957 -9.614 1.00 77.00 95 LYS A CA 1
ATOM 750 C C . LYS A 1 95 ? 10.728 -9.622 -8.919 1.00 77.00 95 LYS A C 1
ATOM 752 O O . LYS A 1 95 ? 11.114 -9.601 -7.753 1.00 77.00 95 LYS A O 1
ATOM 757 N N . TYR A 1 96 ? 10.535 -8.522 -9.638 1.00 76.56 96 TYR A N 1
ATOM 758 C CA . TYR A 1 96 ? 10.794 -7.163 -9.192 1.00 76.56 96 TYR A CA 1
ATOM 759 C C . TYR A 1 96 ? 9.513 -6.362 -8.981 1.00 76.56 96 TYR A C 1
ATOM 761 O O . TYR A 1 96 ? 9.458 -5.553 -8.062 1.00 76.56 96 TYR A O 1
ATOM 769 N N . LEU A 1 97 ? 8.492 -6.588 -9.808 1.00 84.44 97 LEU A N 1
ATOM 770 C CA . LEU A 1 97 ? 7.218 -5.878 -9.749 1.00 84.44 97 LEU A CA 1
ATOM 771 C C . LEU A 1 97 ? 6.074 -6.885 -9.860 1.00 84.44 97 LEU A C 1
ATOM 773 O O . LEU A 1 97 ? 5.800 -7.434 -10.922 1.00 84.44 97 LEU A O 1
ATOM 777 N N . GLN A 1 98 ? 5.416 -7.148 -8.737 1.00 87.12 98 GLN A N 1
ATOM 778 C CA . GLN A 1 98 ? 4.214 -7.966 -8.714 1.00 87.12 98 GLN A CA 1
ATOM 779 C C . GLN A 1 98 ? 3.242 -7.387 -7.696 1.00 87.12 98 GLN A C 1
ATOM 781 O O . GLN A 1 98 ? 3.587 -7.171 -6.532 1.00 87.12 98 GLN A O 1
ATOM 786 N N . THR A 1 99 ? 2.023 -7.155 -8.146 1.00 85.88 99 THR A N 1
ATOM 787 C CA . THR A 1 99 ? 0.877 -6.754 -7.352 1.00 85.88 99 THR A CA 1
ATOM 788 C C . THR A 1 99 ? -0.294 -7.648 -7.726 1.00 85.88 99 THR A C 1
ATOM 790 O O . THR A 1 99 ? -0.472 -8.015 -8.886 1.00 85.88 99 THR A O 1
ATOM 793 N N . ASP A 1 100 ? -1.068 -8.015 -6.714 1.00 84.12 100 ASP A N 1
ATOM 794 C CA . ASP A 1 100 ? -2.326 -8.734 -6.851 1.00 84.12 100 ASP A CA 1
ATOM 795 C C . ASP A 1 100 ? -3.399 -7.964 -6.077 1.00 84.12 100 ASP A C 1
ATOM 797 O O . ASP A 1 100 ? -3.150 -7.502 -4.956 1.00 84.12 100 ASP A O 1
ATOM 801 N N . VAL A 1 101 ? -4.562 -7.784 -6.702 1.00 82.75 101 VAL A N 1
ATOM 802 C CA . VAL A 1 101 ? -5.745 -7.172 -6.089 1.00 82.75 101 VAL A CA 1
ATOM 803 C C . VAL A 1 101 ? -6.939 -8.058 -6.411 1.00 82.75 101 VAL A C 1
ATOM 805 O O . VAL A 1 101 ? -7.210 -8.380 -7.568 1.00 82.75 101 VAL A O 1
ATOM 808 N N . LYS A 1 102 ? -7.654 -8.489 -5.371 1.00 80.62 102 LYS A N 1
ATOM 809 C CA . LYS A 1 102 ? -8.710 -9.491 -5.500 1.00 80.62 102 LYS A CA 1
ATOM 810 C C . LYS A 1 102 ? -9.827 -8.989 -6.418 1.00 80.62 102 LYS A C 1
ATOM 812 O O . LYS A 1 102 ? -10.512 -8.025 -6.106 1.00 80.62 102 LYS A O 1
ATOM 817 N N . GLY A 1 103 ? -10.065 -9.716 -7.509 1.00 84.00 103 GLY A N 1
ATOM 818 C CA . GLY A 1 103 ? -11.144 -9.412 -8.453 1.00 84.00 103 GLY A CA 1
ATOM 819 C C . GLY A 1 103 ? -10.819 -8.316 -9.472 1.00 84.00 103 GLY A C 1
ATOM 820 O O . GLY A 1 103 ? -11.709 -7.960 -10.239 1.00 84.00 103 GLY A O 1
ATOM 821 N N . VAL A 1 104 ? -9.578 -7.824 -9.508 1.00 87.31 104 VAL A N 1
ATOM 822 C CA . VAL A 1 104 ? -9.096 -6.854 -10.501 1.00 87.31 104 VAL A CA 1
ATOM 823 C C . VAL A 1 104 ? -8.188 -7.569 -11.506 1.00 87.31 104 VAL A C 1
ATOM 825 O O . VAL A 1 104 ? -7.360 -8.396 -11.120 1.00 87.31 104 VAL A O 1
ATOM 828 N N . GLY A 1 105 ? -8.365 -7.296 -12.802 1.00 89.81 105 GLY A N 1
ATOM 829 C CA . GLY A 1 105 ? -7.518 -7.858 -13.857 1.00 89.81 105 GLY A CA 1
ATOM 830 C C . GLY A 1 105 ? -6.117 -7.240 -13.855 1.00 89.81 105 GLY A C 1
ATOM 831 O O . GLY A 1 105 ? -5.941 -6.091 -13.462 1.00 89.81 105 GLY A O 1
ATOM 832 N N . SER A 1 106 ? -5.098 -7.966 -14.326 1.00 90.81 106 SER A N 1
ATOM 833 C CA . SER A 1 106 ? -3.727 -7.432 -14.427 1.00 90.81 106 SER A CA 1
ATOM 834 C C . SER A 1 106 ? -3.605 -6.219 -15.357 1.00 90.81 106 SER A C 1
ATOM 836 O O . SER A 1 106 ? -2.692 -5.413 -15.179 1.00 90.81 106 SER A O 1
ATOM 838 N N . ASP A 1 107 ? -4.521 -6.071 -16.311 1.00 93.94 107 ASP A N 1
ATOM 839 C CA . ASP A 1 107 ? -4.619 -4.906 -17.198 1.00 93.94 107 ASP A CA 1
ATOM 840 C C . ASP A 1 107 ? -5.108 -3.641 -16.475 1.00 93.94 107 ASP A C 1
ATOM 842 O O . ASP A 1 107 ? -4.770 -2.527 -16.872 1.00 93.94 107 ASP A O 1
ATOM 846 N N . ASP A 1 108 ? -5.864 -3.805 -15.387 1.00 92.56 108 ASP A N 1
ATOM 847 C CA . ASP A 1 108 ? -6.457 -2.703 -14.621 1.00 92.56 108 ASP A CA 1
ATOM 848 C C . ASP A 1 108 ? -5.558 -2.246 -13.454 1.00 92.56 108 ASP A C 1
ATOM 850 O O . ASP A 1 108 ? -5.755 -1.170 -12.888 1.00 92.56 108 ASP A O 1
ATOM 854 N N . ILE A 1 109 ? -4.529 -3.030 -13.107 1.00 91.94 109 ILE A N 1
ATOM 855 C CA . ILE A 1 109 ? -3.536 -2.672 -12.086 1.00 91.94 109 ILE A CA 1
ATOM 856 C C . ILE A 1 109 ? -2.440 -1.820 -12.736 1.00 91.94 109 ILE A C 1
ATOM 858 O O . ILE A 1 109 ? -1.578 -2.340 -13.444 1.00 91.94 109 ILE A O 1
ATOM 862 N N . VAL A 1 110 ? -2.437 -0.516 -12.464 1.00 92.25 110 VAL A N 1
ATOM 863 C CA . VAL A 1 110 ? -1.529 0.472 -13.066 1.00 92.25 110 VAL A CA 1
ATOM 864 C C . VAL A 1 110 ? -0.466 0.933 -12.070 1.00 92.25 110 VAL A C 1
ATOM 866 O O . VAL A 1 110 ? -0.773 1.445 -10.989 1.00 92.25 110 VAL A O 1
ATOM 869 N N . TYR A 1 111 ? 0.797 0.823 -12.473 1.00 90.62 111 TYR A N 1
ATOM 870 C CA . TYR A 1 111 ? 1.950 1.451 -11.837 1.00 90.62 111 TYR A CA 1
ATOM 871 C C . TYR A 1 111 ? 2.195 2.825 -12.455 1.00 90.62 111 TYR A C 1
ATOM 873 O O . TYR A 1 111 ? 2.300 2.941 -13.673 1.00 90.62 111 TYR A O 1
ATOM 881 N N . THR A 1 112 ? 2.370 3.850 -11.623 1.00 90.50 112 THR A N 1
ATOM 882 C CA . THR A 1 112 ? 2.703 5.213 -12.061 1.00 90.50 112 THR A CA 1
ATOM 883 C C . THR A 1 112 ? 3.925 5.725 -11.313 1.00 90.50 112 THR A C 1
ATOM 885 O O . THR A 1 112 ? 3.899 5.842 -10.088 1.00 90.50 112 THR A O 1
ATOM 888 N N . ILE A 1 113 ? 4.984 6.072 -12.040 1.00 87.88 113 ILE A N 1
ATOM 889 C CA . ILE A 1 113 ? 6.181 6.722 -11.505 1.00 87.88 113 ILE A CA 1
ATOM 890 C C . ILE A 1 113 ? 5.804 8.128 -11.043 1.00 87.88 113 ILE A C 1
ATOM 892 O O . ILE A 1 113 ? 5.332 8.959 -11.822 1.00 87.88 113 ILE A O 1
ATOM 896 N N . LEU A 1 114 ? 6.010 8.406 -9.759 1.00 80.88 114 LEU A N 1
ATOM 897 C CA . LEU A 1 114 ? 5.670 9.699 -9.177 1.00 80.88 114 LEU A CA 1
ATOM 898 C C . LEU A 1 114 ? 6.806 10.695 -9.412 1.00 80.88 114 LEU A C 1
ATOM 900 O O . LEU A 1 114 ? 7.794 10.707 -8.678 1.00 80.88 114 LEU A O 1
ATOM 904 N N . ALA A 1 115 ? 6.631 11.598 -10.379 1.00 73.06 115 ALA A N 1
ATOM 905 C CA . ALA A 1 115 ? 7.588 12.680 -10.635 1.00 73.06 115 ALA A CA 1
ATOM 906 C C . ALA A 1 115 ? 7.887 13.520 -9.373 1.00 73.06 115 ALA A C 1
ATOM 908 O O . ALA A 1 115 ? 9.012 13.971 -9.173 1.00 73.06 115 ALA A O 1
ATOM 909 N N . SER A 1 116 ? 6.898 13.680 -8.486 1.00 66.56 116 SER A N 1
ATOM 910 C CA . SER A 1 116 ? 7.018 14.410 -7.218 1.00 66.56 116 SER A CA 1
ATOM 911 C C . SER A 1 116 ? 7.779 13.665 -6.116 1.00 66.56 116 SER A C 1
ATOM 913 O O . SER A 1 116 ? 8.254 14.308 -5.184 1.00 66.56 116 SER A O 1
ATOM 915 N N . GLU A 1 117 ? 7.898 12.336 -6.193 1.00 62.84 117 GLU A N 1
ATOM 916 C CA . GLU A 1 117 ? 8.572 11.515 -5.171 1.00 62.84 117 GLU A CA 1
ATOM 917 C C . GLU A 1 117 ? 9.887 10.885 -5.650 1.00 62.84 117 GLU A C 1
ATOM 919 O O . GLU A 1 117 ? 10.511 10.107 -4.924 1.00 62.84 117 GLU A O 1
ATOM 924 N N . GLY A 1 118 ? 10.327 11.254 -6.853 1.00 65.44 118 GLY A N 1
ATOM 925 C CA . GLY A 1 118 ? 11.571 10.802 -7.461 1.00 65.44 118 GLY A CA 1
ATOM 926 C C . GLY A 1 118 ? 11.318 10.056 -8.765 1.00 65.44 118 GLY A C 1
ATOM 927 O O . GLY A 1 118 ? 10.894 8.902 -8.761 1.00 65.44 118 GLY A O 1
ATOM 928 N N . GLN A 1 119 ? 11.623 10.724 -9.877 1.00 79.31 119 GLN A N 1
ATOM 929 C CA . GLN A 1 119 ? 11.846 10.090 -11.176 1.00 79.31 119 GLN A CA 1
ATOM 930 C C . GLN A 1 119 ? 13.280 9.535 -11.248 1.00 79.31 119 GLN A C 1
ATOM 932 O O . GLN A 1 119 ? 14.150 10.067 -10.544 1.00 79.31 119 GLN A O 1
ATOM 937 N N . PRO A 1 120 ? 13.546 8.524 -12.096 1.00 85.44 120 PRO A N 1
ATOM 938 C CA . PRO A 1 120 ? 14.909 8.062 -12.293 1.00 85.44 120 PRO A CA 1
ATOM 939 C C . PRO A 1 120 ? 15.764 9.222 -12.819 1.00 85.44 120 PRO A C 1
ATOM 941 O O . PRO A 1 120 ? 15.336 9.993 -13.685 1.00 85.44 120 PRO A O 1
ATOM 944 N N . LYS A 1 121 ? 16.933 9.420 -12.211 1.00 87.25 121 LYS A N 1
ATOM 945 C CA . LYS A 1 121 ? 17.829 10.552 -12.501 1.00 87.25 121 LYS A CA 1
ATOM 946 C C . LYS A 1 121 ? 18.876 10.212 -13.550 1.00 87.25 121 LYS A C 1
ATOM 948 O O . LYS A 1 121 ? 19.357 11.109 -14.240 1.00 87.25 121 LYS A O 1
ATOM 953 N N . TYR A 1 122 ? 19.245 8.941 -13.632 1.00 88.56 122 TYR A N 1
ATOM 954 C CA . TYR A 1 122 ? 20.350 8.429 -14.440 1.00 88.56 122 TYR A CA 1
ATOM 955 C C . TYR A 1 122 ? 19.883 7.378 -15.446 1.00 88.56 122 TYR A C 1
ATOM 957 O O . TYR A 1 122 ? 20.692 6.765 -16.142 1.00 88.56 122 TYR A O 1
ATOM 965 N N . GLY A 1 123 ? 18.575 7.201 -15.564 1.00 88.56 123 GLY A N 1
ATOM 966 C CA . GLY A 1 123 ? 17.955 6.374 -16.570 1.00 88.56 123 GLY A CA 1
ATOM 967 C C . GLY A 1 123 ? 16.491 6.717 -16.764 1.00 88.56 123 GLY A C 1
ATOM 968 O O . GLY A 1 123 ? 15.998 7.770 -16.359 1.00 88.56 123 GLY A O 1
ATOM 969 N N . GLU A 1 124 ? 15.786 5.795 -17.392 1.00 90.00 124 GLU A N 1
ATOM 970 C CA . GLU A 1 124 ? 14.365 5.917 -17.677 1.00 90.00 124 GLU A CA 1
ATOM 971 C C . GLU A 1 124 ? 13.700 4.547 -17.690 1.00 90.00 124 GLU A C 1
ATOM 973 O O . GLU A 1 124 ? 14.345 3.518 -17.914 1.00 90.00 124 GLU A O 1
ATOM 978 N N . VAL A 1 125 ? 12.388 4.546 -17.469 1.00 89.94 125 VAL A N 1
ATOM 979 C CA . VAL A 1 125 ? 11.559 3.369 -17.706 1.00 89.94 125 VAL A CA 1
ATOM 980 C C . VAL A 1 125 ? 10.963 3.461 -19.097 1.00 89.94 125 VAL A C 1
ATOM 982 O O . VAL A 1 125 ? 10.447 4.501 -19.504 1.00 89.94 125 VAL A O 1
ATOM 985 N N . VAL A 1 126 ? 11.038 2.355 -19.821 1.00 90.31 126 VAL A N 1
ATOM 986 C CA . VAL A 1 126 ? 10.599 2.239 -21.207 1.00 90.31 126 VAL A CA 1
ATOM 987 C C . VAL A 1 126 ? 9.705 1.018 -21.371 1.00 90.31 126 VAL A C 1
ATOM 989 O O . VAL A 1 126 ? 9.946 -0.035 -20.774 1.00 90.31 126 VAL A O 1
ATOM 992 N N . LEU A 1 127 ? 8.681 1.170 -22.206 1.00 89.69 127 LEU A N 1
ATOM 993 C CA . LEU A 1 127 ? 7.876 0.073 -22.726 1.00 89.69 127 LEU A CA 1
ATOM 994 C C . LEU A 1 127 ? 8.424 -0.371 -24.074 1.00 89.69 127 LEU A C 1
ATOM 996 O O . LEU A 1 127 ? 8.752 0.455 -24.929 1.00 89.69 127 LEU A O 1
ATOM 1000 N N . VAL A 1 128 ? 8.492 -1.683 -24.258 1.00 84.81 128 VAL A N 1
ATOM 1001 C CA . VAL A 1 128 ? 8.888 -2.310 -25.512 1.00 84.81 128 VAL A CA 1
ATOM 1002 C C . VAL A 1 128 ? 7.663 -2.900 -26.186 1.00 84.81 128 VAL A C 1
ATOM 1004 O O . VAL A 1 128 ? 7.026 -3.798 -25.639 1.00 84.81 128 VAL A O 1
ATOM 1007 N N . SER A 1 129 ? 7.362 -2.434 -27.395 1.00 72.94 129 SER A N 1
ATOM 1008 C CA . SER A 1 129 ? 6.265 -2.988 -28.188 1.00 72.94 129 SER A CA 1
ATOM 1009 C C . SER A 1 129 ? 6.543 -4.450 -28.539 1.00 72.94 129 SER A C 1
ATOM 1011 O O . SER A 1 129 ? 7.550 -4.763 -29.187 1.00 72.94 129 SER A O 1
ATOM 1013 N N . MET A 1 130 ? 5.639 -5.348 -28.142 1.00 66.62 130 MET A N 1
ATOM 1014 C CA . MET A 1 130 ? 5.658 -6.720 -28.639 1.00 66.62 130 MET A CA 1
ATOM 1015 C C . MET A 1 130 ? 5.314 -6.750 -30.135 1.00 66.62 130 MET A C 1
ATOM 1017 O O . MET A 1 130 ? 4.477 -5.964 -30.588 1.00 66.62 130 MET A O 1
ATOM 1021 N N . PRO A 1 131 ? 5.931 -7.648 -30.921 1.00 63.34 131 PRO A N 1
ATOM 1022 C CA . PRO A 1 131 ? 5.452 -7.939 -32.266 1.00 63.34 131 PRO A CA 1
ATOM 1023 C C . PRO A 1 131 ? 4.001 -8.445 -32.215 1.00 63.34 131 PRO A C 1
ATOM 1025 O O . PRO A 1 131 ? 3.631 -9.156 -31.284 1.00 63.34 131 PRO A O 1
ATOM 1028 N N . ALA A 1 132 ? 3.194 -8.093 -33.221 1.00 58.44 132 ALA A N 1
ATOM 1029 C CA . ALA A 1 132 ? 1.793 -8.524 -33.319 1.00 58.44 132 ALA A CA 1
ATOM 1030 C C . ALA A 1 132 ? 1.651 -10.055 -33.408 1.00 58.44 132 ALA A C 1
ATOM 1032 O O . ALA A 1 132 ? 0.697 -10.626 -32.884 1.00 58.44 132 ALA A O 1
ATOM 1033 N N . ASP A 1 133 ? 2.635 -10.710 -34.022 1.00 61.88 133 ASP A N 1
ATOM 1034 C CA . ASP A 1 133 ? 2.778 -12.158 -34.018 1.00 61.88 133 ASP A CA 1
ATOM 1035 C C . ASP A 1 133 ? 3.583 -12.523 -32.770 1.00 61.88 133 ASP A C 1
ATOM 1037 O O . ASP A 1 133 ? 4.788 -12.269 -32.723 1.00 61.88 133 ASP A O 1
ATOM 1041 N N . SER A 1 134 ? 2.889 -13.018 -31.742 1.00 55.38 134 SER A N 1
ATOM 1042 C CA . SER A 1 134 ? 3.385 -13.300 -30.387 1.00 55.38 134 SER A CA 1
ATOM 1043 C C . SER A 1 134 ? 4.889 -13.621 -30.315 1.00 55.38 134 SER A C 1
ATOM 1045 O O . SER A 1 134 ? 5.371 -14.454 -31.089 1.00 55.38 134 SER A O 1
ATOM 1047 N N . PRO A 1 135 ? 5.651 -13.006 -29.387 1.00 57.81 135 PRO A N 1
ATOM 1048 C CA . PRO A 1 135 ? 7.099 -13.152 -29.371 1.00 57.81 135 PRO A CA 1
ATOM 1049 C C . PRO A 1 135 ? 7.512 -14.627 -29.228 1.00 57.81 135 PRO A C 1
ATOM 1051 O O . PRO A 1 135 ? 6.958 -15.334 -28.382 1.00 57.81 135 PRO A O 1
ATOM 1054 N N . PRO A 1 136 ? 8.482 -15.108 -30.031 1.00 57.88 136 PRO A N 1
ATOM 1055 C CA . PRO A 1 136 ? 8.977 -16.473 -29.916 1.00 57.88 136 PRO A CA 1
ATOM 1056 C C . PRO A 1 136 ? 9.531 -16.742 -28.511 1.00 57.88 136 PRO A C 1
ATOM 1058 O O . PRO A 1 136 ? 10.006 -15.840 -27.819 1.00 57.88 136 PRO A O 1
ATOM 1061 N N . GLU A 1 137 ? 9.484 -18.002 -28.085 1.00 52.38 137 GLU A N 1
ATOM 1062 C CA . GLU A 1 137 ? 10.026 -18.428 -26.796 1.00 52.38 137 GLU A CA 1
ATOM 1063 C C . GLU A 1 137 ? 11.513 -18.027 -26.692 1.00 52.38 137 GLU A C 1
ATOM 1065 O O . GLU A 1 137 ? 12.320 -18.360 -27.559 1.00 52.38 137 GLU A O 1
ATOM 1070 N N . GLY A 1 138 ? 11.871 -17.244 -25.667 1.00 55.03 138 GLY A N 1
ATOM 1071 C CA . GLY A 1 138 ? 13.217 -16.668 -25.525 1.00 55.03 138 GLY A CA 1
ATOM 1072 C C . GLY A 1 138 ? 13.442 -15.330 -26.246 1.00 55.03 138 GLY A C 1
ATOM 1073 O O . GLY A 1 138 ? 14.590 -14.918 -26.418 1.00 55.03 138 GLY A O 1
ATOM 1074 N N . TRP A 1 139 ? 12.381 -14.632 -26.666 1.00 60.00 139 TRP A N 1
ATOM 1075 C CA . TRP A 1 139 ? 12.507 -13.294 -27.242 1.00 60.00 139 TRP A CA 1
ATOM 1076 C C . TRP A 1 139 ? 13.106 -12.305 -26.236 1.00 60.00 139 TRP A C 1
ATOM 1078 O O . TRP A 1 139 ? 12.522 -11.982 -25.199 1.00 60.00 139 TRP A O 1
ATOM 1088 N N . HIS A 1 140 ? 14.279 -11.789 -26.584 1.00 59.59 140 HIS A N 1
ATOM 1089 C CA . HIS A 1 140 ? 14.892 -10.640 -25.943 1.00 59.59 140 HIS A CA 1
ATOM 1090 C C . HIS A 1 140 ? 14.908 -9.507 -26.967 1.00 59.59 140 HIS A C 1
ATOM 1092 O O . HIS A 1 140 ? 15.459 -9.706 -28.055 1.00 59.59 140 HIS A O 1
ATOM 1098 N N . PRO A 1 141 ? 14.324 -8.333 -26.667 1.00 59.09 141 PRO A N 1
ATOM 1099 C CA . PRO A 1 141 ? 14.431 -7.206 -27.574 1.00 59.09 141 PRO A CA 1
ATOM 1100 C C . PRO A 1 141 ? 15.909 -6.906 -27.802 1.00 59.09 141 PRO A C 1
ATOM 1102 O O . PRO A 1 141 ? 16.689 -6.806 -26.853 1.00 59.09 141 PRO A O 1
ATOM 1105 N N . SER A 1 142 ? 16.310 -6.786 -29.067 1.00 58.81 142 SER A N 1
ATOM 1106 C CA . SER A 1 142 ? 17.633 -6.273 -29.394 1.00 58.81 142 SER A CA 1
ATOM 1107 C C . SER A 1 142 ? 17.712 -4.842 -28.865 1.00 58.81 142 SER A C 1
ATOM 1109 O O . SER A 1 142 ? 17.129 -3.934 -29.446 1.00 58.81 142 SER A O 1
ATOM 1111 N N . LEU A 1 143 ? 18.439 -4.649 -27.760 1.00 57.62 143 LEU A N 1
ATOM 1112 C CA . LEU A 1 143 ? 18.636 -3.365 -27.064 1.00 57.62 143 LEU A CA 1
ATOM 1113 C C . LEU A 1 143 ? 19.430 -2.324 -27.892 1.00 57.62 143 LEU A C 1
ATOM 1115 O O . LEU A 1 143 ? 19.955 -1.370 -27.336 1.00 57.62 143 LEU A O 1
ATOM 1119 N N . ILE A 1 144 ? 19.580 -2.561 -29.197 1.00 52.44 144 ILE A N 1
ATOM 1120 C CA . ILE A 1 144 ? 20.395 -1.801 -30.154 1.00 52.44 144 ILE A CA 1
ATOM 1121 C C . ILE A 1 144 ? 19.503 -0.971 -31.094 1.00 52.44 144 ILE A C 1
ATOM 1123 O O . ILE A 1 144 ? 20.002 -0.105 -31.799 1.00 52.44 144 ILE A O 1
ATOM 1127 N N . ASP A 1 145 ? 18.199 -1.267 -31.141 1.00 57.88 145 ASP A N 1
ATOM 1128 C CA . ASP A 1 145 ? 17.233 -0.550 -31.971 1.00 57.88 145 ASP A CA 1
ATOM 1129 C C . ASP A 1 145 ? 16.333 0.312 -31.078 1.00 57.88 145 ASP A C 1
ATOM 1131 O O . ASP A 1 145 ? 15.301 -0.124 -30.556 1.00 57.88 145 ASP A O 1
ATOM 1135 N N . ASP A 1 146 ? 16.778 1.548 -30.866 1.00 58.38 146 ASP A N 1
ATOM 1136 C CA . ASP A 1 146 ? 16.164 2.570 -30.010 1.00 58.38 146 ASP A CA 1
ATOM 1137 C C . ASP A 1 146 ? 14.691 2.826 -30.361 1.00 58.38 146 ASP A C 1
ATOM 1139 O O . ASP A 1 146 ? 13.918 3.312 -29.535 1.00 58.38 146 ASP A O 1
ATOM 1143 N N . GLN A 1 147 ? 14.297 2.478 -31.589 1.00 58.44 147 GLN A N 1
ATOM 1144 C CA . GLN A 1 147 ? 12.999 2.766 -32.183 1.00 58.44 147 GLN A CA 1
ATOM 1145 C C . GLN A 1 147 ? 11.837 1.967 -31.569 1.00 58.44 147 GLN A C 1
ATOM 1147 O O . GLN A 1 147 ? 10.676 2.282 -31.832 1.00 58.44 147 GLN A O 1
ATOM 1152 N N . ARG A 1 148 ? 12.121 0.951 -30.739 1.00 69.62 148 ARG A N 1
ATOM 1153 C CA . ARG A 1 148 ? 11.097 0.132 -30.058 1.00 69.62 148 ARG A CA 1
ATOM 1154 C C . ARG A 1 148 ? 10.883 0.468 -28.585 1.00 69.62 148 ARG A C 1
ATOM 1156 O O . ARG A 1 148 ? 10.003 -0.131 -27.970 1.00 69.62 148 ARG A O 1
ATOM 1163 N N . PHE A 1 149 ? 11.667 1.386 -28.025 1.00 78.25 149 PHE A N 1
ATOM 1164 C CA . PHE A 1 149 ? 11.558 1.791 -26.627 1.00 78.25 149 PHE A CA 1
ATOM 1165 C C . PHE A 1 149 ? 10.764 3.085 -26.526 1.00 78.25 149 PHE A C 1
ATOM 1167 O O . PHE A 1 149 ? 11.207 4.133 -26.992 1.00 78.25 149 PHE A O 1
ATOM 1174 N N . THR A 1 150 ? 9.601 3.018 -25.888 1.00 86.69 150 THR A N 1
ATOM 1175 C CA . THR A 1 150 ? 8.787 4.202 -25.612 1.00 86.69 150 THR A CA 1
ATOM 1176 C C . THR A 1 150 ? 8.967 4.586 -24.148 1.00 86.69 150 THR A C 1
ATOM 1178 O O . THR A 1 150 ? 8.554 3.808 -23.283 1.00 86.69 150 THR A O 1
ATOM 1181 N N . PRO A 1 151 ? 9.578 5.745 -23.836 1.00 89.31 151 PRO A N 1
ATOM 1182 C CA . PRO A 1 151 ? 9.653 6.240 -22.468 1.00 89.31 151 PRO A CA 1
ATOM 1183 C C . PRO A 1 151 ? 8.258 6.325 -21.863 1.00 89.31 151 PRO A C 1
ATOM 1185 O O . PRO A 1 151 ? 7.330 6.836 -22.494 1.00 89.31 151 PRO A O 1
ATOM 1188 N N . THR A 1 152 ? 8.107 5.819 -20.645 1.00 90.06 152 THR A N 1
ATOM 1189 C CA . THR A 1 152 ? 6.823 5.852 -19.955 1.00 90.06 152 THR A CA 1
ATOM 1190 C C . THR A 1 152 ? 6.978 6.199 -18.484 1.00 90.06 152 THR A C 1
ATOM 1192 O O . THR A 1 152 ? 7.939 5.814 -17.818 1.00 90.06 152 THR A O 1
ATOM 1195 N N . ALA A 1 153 ? 5.981 6.908 -17.963 1.00 90.00 153 ALA A N 1
ATOM 1196 C CA . ALA A 1 153 ? 5.785 7.094 -16.533 1.00 90.00 153 ALA A CA 1
ATOM 1197 C C . ALA A 1 153 ? 4.747 6.117 -15.964 1.00 90.00 153 ALA A C 1
ATOM 1199 O O . ALA A 1 153 ? 4.534 6.115 -14.756 1.00 90.00 153 ALA A O 1
ATOM 1200 N N . SER A 1 154 ? 4.094 5.302 -16.795 1.00 91.50 154 SER A N 1
ATOM 1201 C CA . SER A 1 154 ? 3.054 4.376 -16.346 1.00 91.50 154 SER A CA 1
ATOM 1202 C C . SER A 1 154 ? 2.992 3.093 -17.167 1.00 91.50 154 SER A C 1
ATOM 1204 O O . SER A 1 154 ? 3.160 3.125 -18.385 1.00 91.50 154 SER A O 1
ATOM 1206 N N . PHE A 1 155 ? 2.715 1.977 -16.506 1.00 92.50 155 PHE A N 1
ATOM 1207 C CA . PHE A 1 155 ? 2.551 0.659 -17.125 1.00 92.50 155 PHE A CA 1
ATOM 1208 C C . PHE A 1 155 ? 1.662 -0.222 -16.243 1.00 92.50 155 PHE A C 1
ATOM 1210 O O . PHE A 1 155 ? 1.466 0.069 -15.063 1.00 92.50 155 PHE A O 1
ATOM 1217 N N . THR A 1 156 ? 1.116 -1.291 -16.802 1.00 93.62 156 THR A N 1
ATOM 1218 C CA . THR A 1 156 ? 0.201 -2.207 -16.108 1.00 93.62 156 THR A CA 1
ATOM 1219 C C . THR A 1 156 ? 0.933 -3.402 -15.492 1.00 93.62 156 THR A C 1
ATOM 1221 O O . THR A 1 156 ? 2.085 -3.696 -15.827 1.00 93.62 156 THR A O 1
ATOM 1224 N N . GLN A 1 157 ? 0.264 -4.148 -14.607 1.00 92.81 157 GLN A N 1
ATOM 1225 C CA . GLN A 1 157 ? 0.754 -5.465 -14.189 1.00 92.81 157 GLN A CA 1
ATOM 1226 C C . GLN A 1 157 ? 0.834 -6.423 -15.384 1.00 92.81 157 GLN A C 1
ATOM 1228 O O . GLN A 1 157 ? 1.722 -7.278 -15.407 1.00 92.81 157 GLN A O 1
ATOM 1233 N N . GLN A 1 158 ? -0.038 -6.278 -16.386 1.00 92.06 158 GLN A N 1
ATOM 1234 C CA . GLN A 1 158 ? 0.041 -7.069 -17.609 1.00 92.06 158 GLN A CA 1
ATOM 1235 C C . GLN A 1 158 ? 1.322 -6.783 -18.405 1.00 92.06 158 GLN A C 1
ATOM 1237 O O . GLN A 1 158 ? 2.014 -7.727 -18.774 1.00 92.06 158 GLN A O 1
ATOM 1242 N N . ASP A 1 159 ? 1.732 -5.522 -18.547 1.00 91.19 159 ASP A N 1
ATOM 1243 C CA . ASP A 1 159 ? 3.003 -5.159 -19.196 1.00 91.19 159 ASP A CA 1
ATOM 1244 C C . ASP A 1 159 ? 4.212 -5.822 -18.508 1.00 91.19 159 ASP A C 1
ATOM 1246 O O . ASP A 1 159 ? 5.128 -6.353 -19.149 1.00 91.19 159 ASP A O 1
ATOM 1250 N N . VAL A 1 160 ? 4.211 -5.848 -17.171 1.00 90.50 160 VAL A N 1
ATOM 1251 C CA . VAL A 1 160 ? 5.242 -6.551 -16.389 1.00 90.50 160 VAL A CA 1
ATOM 1252 C C . VAL A 1 160 ? 5.177 -8.061 -16.621 1.00 90.50 160 VAL A C 1
ATOM 1254 O O . VAL A 1 160 ? 6.218 -8.723 -16.748 1.00 90.50 160 VAL A O 1
ATOM 1257 N N . ASN A 1 161 ? 3.962 -8.613 -16.690 1.00 88.94 161 ASN A N 1
ATOM 1258 C CA . ASN A 1 161 ? 3.746 -10.032 -16.938 1.00 88.94 161 ASN A CA 1
ATOM 1259 C C . ASN A 1 161 ? 4.282 -10.460 -18.302 1.00 88.94 161 ASN A C 1
ATOM 1261 O O . ASN A 1 161 ? 4.950 -11.494 -18.394 1.00 88.94 161 ASN A O 1
ATOM 1265 N N . ASP A 1 162 ? 4.043 -9.626 -19.302 1.00 87.12 162 ASP A N 1
ATOM 1266 C CA . ASP A 1 162 ? 4.467 -9.808 -20.682 1.00 87.12 162 ASP A CA 1
ATOM 1267 C C . ASP A 1 162 ? 5.964 -9.500 -20.848 1.00 87.12 162 ASP A C 1
ATOM 1269 O O . ASP A 1 162 ? 6.631 -10.002 -21.751 1.00 87.12 162 ASP A O 1
ATOM 1273 N N . GLY A 1 163 ? 6.564 -8.768 -19.907 1.00 86.38 163 GLY A N 1
ATOM 1274 C CA . GLY A 1 163 ? 7.993 -8.470 -19.920 1.00 86.38 163 GLY A CA 1
ATOM 1275 C C . GLY A 1 163 ? 8.374 -7.323 -20.844 1.00 86.38 163 GLY A C 1
ATOM 1276 O O . GLY A 1 163 ? 9.518 -7.261 -21.307 1.00 86.38 163 GLY A O 1
ATOM 1277 N N . THR A 1 164 ? 7.425 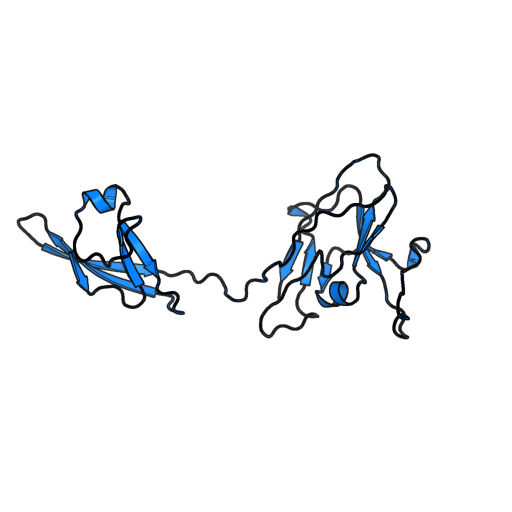-6.430 -21.104 1.00 88.38 164 THR A N 1
ATOM 1278 C CA . THR A 1 164 ? 7.599 -5.250 -21.956 1.00 88.38 164 THR A CA 1
ATOM 1279 C C . THR A 1 164 ? 8.191 -4.066 -21.197 1.00 88.38 164 THR A C 1
ATOM 1281 O O . THR A 1 164 ? 8.644 -3.119 -21.829 1.00 88.38 164 THR A O 1
ATOM 1284 N N . VAL A 1 165 ? 8.261 -4.122 -19.863 1.00 89.81 165 VAL A N 1
ATOM 1285 C CA . VAL A 1 165 ? 8.780 -3.038 -19.014 1.00 89.81 165 VAL A CA 1
ATOM 1286 C C . VAL A 1 165 ? 10.279 -3.195 -18.750 1.00 89.81 165 VAL A C 1
ATOM 1288 O O . VAL A 1 165 ? 10.741 -4.226 -18.249 1.00 89.81 165 VAL A O 1
ATOM 1291 N N . TRP A 1 166 ? 11.052 -2.152 -19.051 1.00 88.81 166 TRP A N 1
ATOM 1292 C CA . TRP A 1 166 ? 12.505 -2.131 -18.875 1.00 88.81 166 TRP A CA 1
ATOM 1293 C C . TRP A 1 166 ? 12.973 -0.822 -18.246 1.00 88.81 166 TRP A C 1
ATOM 1295 O O . TRP A 1 166 ? 12.384 0.231 -18.466 1.00 88.81 166 TRP A O 1
ATOM 1305 N N . TYR A 1 167 ? 14.068 -0.890 -17.494 1.00 88.38 167 TYR A N 1
ATOM 1306 C CA . TYR A 1 167 ? 14.848 0.274 -17.090 1.00 88.38 167 TYR A CA 1
ATOM 1307 C C . TYR A 1 167 ? 16.091 0.383 -17.976 1.00 88.38 167 TYR A C 1
ATOM 1309 O O . TYR A 1 167 ? 16.816 -0.604 -18.136 1.00 88.38 167 TYR A O 1
ATOM 1317 N N . ARG A 1 168 ? 16.349 1.572 -18.525 1.00 87.94 168 ARG A N 1
ATOM 1318 C CA . ARG A 1 168 ? 17.511 1.889 -19.365 1.00 87.94 168 ARG A CA 1
ATOM 1319 C C . ARG A 1 168 ? 18.381 2.927 -18.666 1.00 87.94 168 ARG A C 1
ATOM 1321 O O . ARG A 1 168 ? 17.904 4.017 -18.375 1.00 87.94 168 ARG A O 1
ATOM 1328 N N . HIS A 1 169 ? 19.648 2.603 -18.418 1.00 87.44 169 HIS A N 1
ATOM 1329 C CA . HIS A 1 169 ? 20.609 3.520 -17.805 1.00 87.44 169 HIS A CA 1
ATOM 1330 C C . HIS A 1 169 ? 21.309 4.368 -18.875 1.00 87.44 169 HIS A C 1
ATOM 1332 O O . HIS A 1 169 ? 21.751 3.840 -19.894 1.00 87.44 169 HIS A O 1
ATOM 1338 N N . PHE A 1 170 ? 21.475 5.667 -18.627 1.00 87.38 170 PHE A N 1
ATOM 1339 C CA . PHE A 1 170 ? 22.058 6.614 -19.586 1.00 87.38 170 PHE A CA 1
ATOM 1340 C C . PHE A 1 170 ? 23.582 6.498 -19.739 1.00 87.38 170 PHE A C 1
ATOM 1342 O O . PHE A 1 170 ? 24.159 7.145 -20.608 1.00 87.38 170 PHE A O 1
ATOM 1349 N N . GLY A 1 171 ? 24.250 5.683 -18.914 1.00 81.81 171 GLY A N 1
ATOM 1350 C CA . GLY A 1 171 ? 25.703 5.482 -18.998 1.00 81.81 171 GLY A CA 1
ATOM 1351 C C . GLY A 1 171 ? 26.536 6.570 -18.326 1.00 81.81 171 GLY A C 1
ATOM 1352 O O . GLY A 1 171 ? 27.727 6.684 -18.595 1.00 81.81 171 GLY A O 1
ATOM 1353 N N . SER A 1 172 ? 25.935 7.357 -17.433 1.00 80.12 172 SER A N 1
ATOM 1354 C CA . SER A 1 172 ? 26.694 8.186 -16.496 1.00 80.12 172 SER A CA 1
ATOM 1355 C C . SER A 1 172 ? 27.474 7.318 -15.503 1.00 80.12 172 SER A C 1
ATOM 1357 O O . SER A 1 172 ? 27.015 6.238 -15.155 1.00 80.12 172 SER A O 1
ATOM 1359 N N . SER A 1 173 ? 28.596 7.810 -14.977 1.00 74.31 173 SER A N 1
ATOM 1360 C CA . SER A 1 173 ? 29.448 7.096 -14.008 1.00 74.31 173 SER A CA 1
ATOM 1361 C C . SER A 1 173 ? 28.870 7.024 -12.582 1.00 74.31 173 SER A C 1
ATOM 1363 O O . SER A 1 173 ? 29.627 6.981 -11.613 1.00 74.31 173 SER A O 1
ATOM 1365 N N . TYR A 1 174 ? 27.548 7.133 -12.433 1.00 74.69 174 TYR A N 1
ATOM 1366 C CA . TYR A 1 174 ? 26.877 7.038 -11.140 1.00 74.69 174 TYR A CA 1
ATOM 1367 C C . TYR A 1 174 ? 26.498 5.587 -10.862 1.00 74.69 174 TYR A C 1
ATOM 1369 O O . TYR A 1 174 ? 26.082 4.842 -11.746 1.00 74.69 174 TYR A O 1
ATOM 1377 N N . ASP A 1 175 ? 26.647 5.206 -9.605 1.00 71.88 175 ASP A N 1
ATOM 1378 C CA . ASP A 1 175 ? 26.590 3.840 -9.103 1.00 71.88 175 ASP A CA 1
ATOM 1379 C C . ASP A 1 175 ? 25.188 3.412 -8.640 1.00 71.88 175 ASP A C 1
ATOM 1381 O O . ASP A 1 175 ? 24.972 2.236 -8.341 1.00 71.88 175 ASP A O 1
ATOM 1385 N N . SER A 1 176 ? 24.211 4.330 -8.609 1.00 80.25 176 SER A N 1
ATOM 1386 C CA . SER A 1 176 ? 22.817 4.002 -8.291 1.00 80.25 176 SER A CA 1
ATOM 1387 C C . SER A 1 176 ? 21.798 4.977 -8.888 1.00 80.25 176 SER A C 1
ATOM 1389 O O . SER A 1 176 ? 22.040 6.179 -8.980 1.00 80.25 176 SER A O 1
ATOM 1391 N N . ASP A 1 177 ? 20.621 4.452 -9.238 1.00 84.56 177 ASP A N 1
ATOM 1392 C CA . ASP A 1 177 ? 19.415 5.228 -9.534 1.00 84.56 177 ASP A CA 1
ATOM 1393 C C . ASP A 1 177 ? 18.228 4.658 -8.745 1.00 84.56 177 ASP A C 1
ATOM 1395 O O . ASP A 1 177 ? 18.231 3.490 -8.345 1.00 84.56 177 ASP A O 1
ATOM 1399 N N . SER A 1 178 ? 17.218 5.483 -8.485 1.00 83.81 178 SER A N 1
ATOM 1400 C CA . SER A 1 178 ? 16.036 5.080 -7.724 1.00 83.81 178 SER A CA 1
ATOM 1401 C C . SER A 1 178 ? 14.825 5.920 -8.096 1.00 83.81 178 SER A C 1
ATOM 1403 O O . SER A 1 178 ? 14.934 7.117 -8.357 1.00 83.81 178 SER A O 1
ATOM 1405 N N . PHE A 1 179 ? 13.660 5.289 -8.078 1.00 83.94 179 PHE A N 1
ATOM 1406 C CA . PHE A 1 179 ? 12.387 5.928 -8.369 1.00 83.94 179 PHE A CA 1
ATOM 1407 C C . PHE A 1 179 ? 11.263 5.179 -7.663 1.00 83.94 179 PHE A C 1
ATOM 1409 O O . PHE A 1 179 ? 11.421 4.024 -7.257 1.00 83.94 179 PHE A O 1
ATOM 1416 N N . ARG A 1 180 ? 10.138 5.865 -7.460 1.00 82.81 180 ARG A N 1
ATOM 1417 C CA . ARG A 1 180 ? 8.985 5.332 -6.728 1.00 82.81 180 ARG A CA 1
ATOM 1418 C C . ARG A 1 180 ? 7.763 5.251 -7.618 1.00 82.81 180 ARG A C 1
ATOM 1420 O O . ARG A 1 180 ? 7.538 6.120 -8.458 1.00 82.81 180 ARG A O 1
ATOM 1427 N N . PHE A 1 181 ? 6.944 4.240 -7.354 1.00 83.81 181 PHE A N 1
ATOM 1428 C CA . PHE A 1 181 ? 5.679 4.035 -8.039 1.00 83.81 181 PHE A CA 1
ATOM 1429 C C . PHE A 1 181 ? 4.516 4.157 -7.064 1.00 83.81 181 PHE A C 1
ATOM 1431 O O . PHE A 1 181 ? 4.589 3.682 -5.930 1.00 83.81 181 PHE A O 1
ATOM 1438 N N . GLN A 1 182 ? 3.422 4.732 -7.542 1.00 86.12 182 GLN A N 1
ATOM 1439 C CA . GLN A 1 182 ? 2.099 4.526 -6.979 1.00 86.12 182 GLN A CA 1
ATOM 1440 C C . GLN A 1 182 ? 1.414 3.399 -7.747 1.00 86.12 182 GLN A C 1
ATOM 1442 O O . GLN A 1 182 ? 1.496 3.363 -8.971 1.00 86.12 182 GLN A O 1
ATOM 1447 N N . VAL A 1 183 ? 0.708 2.524 -7.035 1.00 86.56 183 VAL A N 1
ATOM 1448 C CA . VAL A 1 183 ? -0.137 1.501 -7.655 1.00 86.56 183 VAL A CA 1
ATOM 1449 C C . VAL A 1 183 ? -1.599 1.891 -7.496 1.00 86.56 183 VAL A C 1
ATOM 1451 O O . VAL A 1 183 ? -2.012 2.317 -6.413 1.00 86.56 183 VAL A O 1
ATOM 1454 N N . ARG A 1 184 ? -2.365 1.777 -8.579 1.00 85.19 184 ARG A N 1
ATOM 1455 C CA . ARG A 1 184 ? -3.820 1.958 -8.610 1.00 85.19 184 ARG A CA 1
ATOM 1456 C C . ARG A 1 184 ? -4.446 0.726 -9.253 1.00 85.19 184 ARG A C 1
ATOM 1458 O O . ARG A 1 184 ? -3.853 0.168 -10.167 1.00 85.19 184 ARG A O 1
ATOM 1465 N N . ALA A 1 185 ? -5.587 0.307 -8.734 1.00 80.94 185 ALA A N 1
ATOM 1466 C CA . ALA A 1 185 ? -6.354 -0.857 -9.153 1.00 80.94 185 ALA A CA 1
ATOM 1467 C C . ALA A 1 185 ? -7.842 -0.521 -9.016 1.00 80.94 185 ALA A C 1
ATOM 1469 O O . ALA A 1 185 ? -8.146 0.371 -8.182 1.00 80.94 185 ALA A O 1
#

Organism: NCBI:txid188132

Foldseek 3Di:
DWPFAKPFWAKDFVVDPDGDPDDDPVCVVVVRIDTDGNPDPDQKIWTWDWDDPVPDIDIDIDIDGDDDPPPQAWDFPADDDDDAPQQGKDFCACNHGDTDGPPDDQQQKKKFWDPPQFDWPFWFKWFFDADPPGAPDPDDPPPPPPPRTDTDRMDTSVSNHSRRIMIGGNRPPDDDIDTDIDIDD

InterPro domains:
  IPR039005 CSPG repeat [PS51854] (73-184)
  IPR051561 FRAS1-related extracellular matrix [PTHR45739] (1-183)